Protein AF-A0A8J4WCS3-F1 (afdb_monomer_lite)

Secondary structure (DSSP, 8-state):
--------EEEEESEEEEEEEEE-SSEEEEEEEEEEEETTEEEEEEEEEEGGGEEEEEEEETTEEEEEETTSSS-EEEE-TTHHHHHHHHHHHHHHHHHHS-SS--------TTTHHHHHHHHHHHHHT-S-HHHHHHHHHHHHHHHHHTT---TTT----TT----S--HHHHHHHHHHHHHH-GGGHHHHHHHHHHHHHHS-HHHHHHHHHHHHHHHGGGGGTS-SSGGGS--

Radius of gyration: 23.76 Å; chains: 1; bounding box: 58×44×60 Å

pLDDT: mean 84.17, std 16.54, range [28.34, 97.81]

Sequence (235 aa):
MYAHSSPAFMAIFRFLQLIYFQVCTNAIQVTSTEKSKVLGISVILNDVYYASEIEEVCLVDDNQFTLTISNDSGPLSFIHDACDSIVQAIIHIRTRWALSQPDTHTMHTKLRPRDVPGTLLNIALLNLGSSDPTLRSTAYNLLCALTQTFNLKIEGQLLETSGLCIPGNNTLFIAEISKRLAQLEPHLTLEFLDECIQGFSRSSIEMKHLCLEYITPWLRNLTRFCRSDDAKRQK

Foldseek 3Di:
DDDDDDDFWWWPPVDTFTWDWDLDLFWIKTWGPAFDQDVNDTHIDIDIAGLVQFPDKADPDQFKIWTDGHPDPDIIIIGHNPSVVVSVSSVVSNVVVVVPDDPDDPPPPPQDPVLVLLLLLLCLLLQCLDPDFVSNLVSLVSVVCSCVVVVQPPPPPHDDDPPDTRDNPCLVVSLVSLLSSCVRVLVNLPSNVVNLVVVLVVDDPSSVVSSCSSNVSNVVSVVVVVPDPPVPPPD

InterPro domains:
  IPR011993 PH-like domain superfamily [G3DSA:2.30.29.30] (6-103)
  IPR039360 Ras GTPase-activating protein [PTHR10194] (26-230)
  IPR054071 Neurofibromin, PH domain-like [PF21877] (21-97)

Organism: NCBI:txid100268

Structure (mmCIF, N/CA/C/O backbone):
data_AF-A0A8J4WCS3-F1
#
_entry.id   AF-A0A8J4WCS3-F1
#
loop_
_atom_site.group_PDB
_atom_site.id
_atom_site.type_symbol
_atom_site.label_atom_id
_atom_site.label_alt_id
_atom_site.label_comp_id
_atom_site.label_asym_id
_atom_site.label_entity_id
_atom_site.label_seq_id
_atom_site.pdbx_PDB_ins_code
_atom_site.Cartn_x
_atom_site.Cartn_y
_atom_site.Cartn_z
_atom_site.occupancy
_atom_site.B_iso_or_equiv
_atom_site.auth_seq_id
_atom_site.auth_comp_id
_atom_site.auth_asym_id
_atom_site.auth_atom_id
_atom_site.pdbx_PDB_model_num
ATOM 1 N N . MET A 1 1 ? 34.060 -0.361 -16.472 1.00 30.95 1 MET A N 1
ATOM 2 C CA . MET A 1 1 ? 34.510 0.172 -17.772 1.00 30.95 1 MET A CA 1
ATOM 3 C C . MET A 1 1 ? 33.252 0.649 -18.479 1.00 30.95 1 MET A C 1
ATOM 5 O O . MET A 1 1 ? 32.436 -0.181 -18.849 1.00 30.95 1 MET A O 1
ATOM 9 N N . TYR A 1 2 ? 32.998 1.959 -18.476 1.00 28.95 2 TYR A N 1
ATOM 10 C CA . TYR A 1 2 ? 31.783 2.533 -19.057 1.00 28.95 2 TYR A CA 1
ATOM 11 C C . TYR A 1 2 ? 31.952 2.601 -20.574 1.00 28.95 2 TYR A C 1
ATOM 13 O O . TYR A 1 2 ? 32.809 3.336 -21.057 1.00 28.95 2 TYR A O 1
ATOM 21 N N . ALA A 1 3 ? 31.159 1.823 -21.307 1.00 28.34 3 ALA A N 1
ATOM 22 C CA . ALA A 1 3 ? 31.023 1.955 -22.749 1.00 28.34 3 ALA A CA 1
ATOM 23 C C . ALA A 1 3 ? 29.716 2.704 -23.029 1.00 28.34 3 ALA A C 1
ATOM 25 O O . ALA A 1 3 ? 28.627 2.154 -22.904 1.00 28.34 3 ALA A O 1
ATOM 26 N N . HIS A 1 4 ? 29.842 3.986 -23.357 1.00 36.69 4 HIS A N 1
ATOM 27 C CA . HIS A 1 4 ? 28.789 4.757 -24.003 1.00 36.69 4 HIS A CA 1
ATOM 28 C C . HIS A 1 4 ? 28.928 4.535 -25.513 1.00 36.69 4 HIS A C 1
ATOM 30 O O . HIS A 1 4 ? 29.997 4.835 -26.046 1.00 36.69 4 HIS A O 1
ATOM 36 N N . SER A 1 5 ? 27.879 4.045 -26.186 1.00 40.62 5 SER A N 1
ATOM 37 C CA . SER A 1 5 ? 27.301 4.636 -27.415 1.00 40.62 5 SER A CA 1
ATOM 38 C C . SER A 1 5 ? 26.274 3.708 -28.089 1.00 40.62 5 SER A C 1
ATOM 40 O O . SER A 1 5 ? 26.655 2.667 -28.610 1.00 40.62 5 SER A O 1
ATOM 42 N N . SER A 1 6 ? 25.026 4.207 -28.158 1.00 64.94 6 SER A N 1
ATOM 43 C CA . SER A 1 6 ? 23.848 3.780 -28.955 1.00 64.94 6 SER A CA 1
ATOM 44 C C . SER A 1 6 ? 23.260 2.386 -28.672 1.00 64.94 6 SER A C 1
ATOM 46 O O . SER A 1 6 ? 24.033 1.478 -28.387 1.00 64.94 6 SER A O 1
ATOM 48 N N . PRO A 1 7 ? 21.921 2.173 -28.729 1.00 50.34 7 PRO A N 1
ATOM 49 C CA . PRO A 1 7 ? 21.079 2.450 -29.908 1.00 50.34 7 PRO A CA 1
ATOM 50 C C . PRO A 1 7 ? 19.624 2.916 -29.628 1.00 50.34 7 PRO A C 1
ATOM 52 O O . PRO A 1 7 ? 19.125 2.903 -28.504 1.00 50.34 7 PRO A O 1
ATOM 55 N N . ALA A 1 8 ? 18.926 3.328 -30.689 1.00 39.50 8 ALA A N 1
ATOM 56 C CA . ALA A 1 8 ? 17.469 3.430 -30.703 1.00 39.50 8 ALA A CA 1
ATOM 57 C C . ALA A 1 8 ? 16.872 2.015 -30.822 1.00 39.50 8 ALA A C 1
ATOM 59 O O . ALA A 1 8 ? 17.213 1.275 -31.739 1.00 39.50 8 ALA A O 1
ATOM 60 N N . PHE A 1 9 ? 16.004 1.641 -29.891 1.00 45.62 9 PHE A N 1
ATOM 61 C CA . PHE A 1 9 ? 15.276 0.374 -29.836 1.00 45.62 9 PHE A CA 1
ATOM 62 C C . PHE A 1 9 ? 13.852 0.554 -30.367 1.00 45.62 9 PHE A C 1
ATOM 64 O O . PHE A 1 9 ? 13.296 1.640 -30.251 1.00 45.62 9 PHE A O 1
ATOM 71 N N . MET A 1 10 ? 13.227 -0.499 -30.896 1.00 42.34 10 MET A N 1
ATOM 72 C CA . MET A 1 10 ? 11.792 -0.516 -31.200 1.00 42.34 10 MET A CA 1
ATOM 73 C C . MET A 1 10 ? 11.064 -1.348 -30.135 1.00 42.34 10 MET A C 1
ATOM 75 O O . MET A 1 10 ? 11.315 -2.542 -29.992 1.00 42.34 10 MET A O 1
ATOM 79 N N . ALA A 1 11 ? 10.144 -0.740 -29.388 1.00 40.91 11 ALA A N 1
ATOM 80 C CA . ALA A 1 11 ? 9.170 -1.464 -28.574 1.00 40.91 11 ALA A CA 1
ATOM 81 C C . ALA A 1 11 ? 7.869 -1.608 -29.366 1.00 40.91 11 ALA A C 1
ATOM 83 O O . ALA A 1 11 ? 7.359 -0.632 -29.922 1.00 40.91 11 ALA A O 1
ATOM 84 N N . ILE A 1 12 ? 7.306 -2.817 -29.400 1.00 44.53 12 ILE A N 1
ATOM 85 C CA . ILE A 1 12 ? 5.938 -3.023 -29.871 1.00 44.53 12 ILE A CA 1
ATOM 86 C C . ILE A 1 12 ? 5.033 -2.965 -28.648 1.00 44.53 12 ILE A C 1
ATOM 88 O O . ILE A 1 12 ? 4.846 -3.957 -27.945 1.00 44.53 12 ILE A O 1
ATOM 92 N N . PHE A 1 13 ? 4.417 -1.806 -28.425 1.00 46.28 13 PHE A N 1
ATOM 93 C CA . PHE A 1 13 ? 3.334 -1.671 -27.456 1.00 46.28 13 PHE A CA 1
ATOM 94 C C . PHE A 1 13 ? 2.087 -1.156 -28.171 1.00 46.28 13 PHE A C 1
ATOM 96 O O . PHE A 1 13 ? 1.794 0.033 -28.155 1.00 46.28 13 PHE A O 1
ATOM 103 N N . ARG A 1 14 ? 1.375 -2.041 -28.889 1.00 44.12 14 ARG A N 1
ATOM 104 C CA . ARG A 1 14 ? 0.189 -1.731 -29.731 1.00 44.12 14 ARG A CA 1
ATOM 105 C C . ARG A 1 14 ? 0.395 -0.680 -30.848 1.00 44.12 14 ARG A C 1
ATOM 107 O O . ARG A 1 14 ? -0.427 -0.615 -31.755 1.00 44.12 14 ARG A O 1
ATOM 114 N N . PHE A 1 15 ? 1.507 0.048 -30.829 1.00 51.00 15 PHE A N 1
ATOM 115 C CA . PHE A 1 15 ? 2.102 0.906 -31.845 1.00 51.00 15 PHE A CA 1
ATOM 116 C C . PHE A 1 15 ? 3.625 0.680 -31.803 1.00 51.00 15 PHE A C 1
ATOM 118 O O . PHE A 1 15 ? 4.188 0.412 -30.741 1.00 51.00 15 PHE A O 1
ATOM 125 N N . LEU A 1 16 ? 4.286 0.739 -32.961 1.00 63.09 16 LEU A N 1
ATOM 126 C CA . LEU A 1 16 ? 5.745 0.665 -33.078 1.00 63.09 16 LEU A CA 1
ATOM 127 C C . LEU A 1 16 ? 6.345 1.976 -32.548 1.00 63.09 16 LEU A C 1
ATOM 129 O O . LEU A 1 16 ? 6.324 2.980 -33.258 1.00 63.09 16 LEU A O 1
ATOM 133 N N . GLN A 1 17 ? 6.843 1.983 -31.310 1.00 76.94 17 GLN A N 1
ATOM 134 C CA . GLN A 1 17 ? 7.443 3.170 -30.696 1.00 76.94 17 GLN A CA 1
ATOM 135 C C . GLN A 1 17 ? 8.944 2.973 -30.506 1.00 76.94 17 GLN A C 1
ATOM 137 O O . GLN A 1 17 ? 9.396 1.932 -30.028 1.00 76.94 17 GLN A O 1
ATOM 142 N N . LEU A 1 18 ? 9.722 3.995 -30.869 1.00 83.69 18 LEU A N 1
ATOM 143 C CA . LEU A 1 18 ? 11.145 4.015 -30.569 1.00 83.69 18 LEU A CA 1
ATOM 144 C C . LEU A 1 18 ? 11.363 4.279 -29.073 1.00 83.69 18 LEU A C 1
ATOM 146 O O . LEU A 1 18 ? 10.737 5.146 -28.460 1.00 83.69 18 LEU A O 1
ATOM 150 N N . ILE A 1 19 ? 12.258 3.506 -28.482 1.00 90.00 19 ILE A N 1
ATOM 151 C CA . ILE A 1 19 ? 12.633 3.551 -27.072 1.00 90.00 19 ILE A CA 1
ATOM 152 C C . ILE A 1 19 ? 14.155 3.444 -26.947 1.00 90.00 19 ILE A C 1
ATOM 154 O O . ILE A 1 19 ? 14.866 3.164 -27.907 1.00 90.00 19 ILE A O 1
ATOM 158 N N . TYR A 1 20 ? 14.673 3.660 -25.752 1.00 89.75 20 TYR A N 1
ATOM 159 C CA . TYR A 1 20 ? 16.020 3.292 -25.355 1.00 89.75 20 TYR A CA 1
ATOM 160 C C . TYR A 1 20 ? 15.908 2.181 -24.313 1.00 89.75 20 TYR A C 1
ATOM 162 O O . TYR A 1 20 ? 15.186 2.328 -23.328 1.00 89.75 20 TYR A O 1
ATOM 170 N N . PHE A 1 21 ? 16.585 1.062 -24.549 1.00 92.69 21 PHE A N 1
ATOM 171 C CA . PHE A 1 21 ? 16.534 -0.113 -23.690 1.00 92.69 21 PHE A CA 1
ATOM 172 C C . PHE A 1 21 ? 17.902 -0.324 -23.052 1.00 92.69 21 PHE A C 1
ATOM 174 O O . PHE A 1 21 ? 18.916 -0.462 -23.737 1.00 92.69 21 PHE A O 1
ATOM 181 N N . GLN A 1 22 ? 17.941 -0.363 -21.727 1.00 93.50 22 GLN A N 1
ATOM 182 C CA . GLN A 1 22 ? 19.178 -0.532 -20.981 1.00 93.50 22 GLN A CA 1
ATOM 183 C C . GLN A 1 22 ? 19.039 -1.660 -19.970 1.00 93.50 22 GLN A C 1
ATOM 185 O O . GLN A 1 22 ? 18.172 -1.630 -19.099 1.00 93.50 22 GLN A O 1
ATOM 190 N N . VAL A 1 23 ? 19.947 -2.632 -20.042 1.00 94.25 23 VAL A N 1
ATOM 191 C CA . VAL A 1 23 ? 20.097 -3.658 -19.007 1.00 94.25 23 VAL A CA 1
ATOM 192 C C . VAL A 1 23 ? 21.102 -3.144 -17.977 1.00 94.25 23 VAL A C 1
ATOM 194 O O . VAL A 1 23 ? 22.305 -3.085 -18.229 1.00 94.25 23 VAL A O 1
ATOM 197 N N . CYS A 1 24 ? 20.603 -2.717 -16.820 1.00 92.81 24 CYS A N 1
ATOM 198 C CA . CYS A 1 24 ? 21.412 -2.330 -15.667 1.00 92.81 24 CYS A CA 1
ATOM 199 C C . CYS A 1 24 ? 21.778 -3.566 -14.836 1.00 92.81 24 CYS A C 1
ATOM 201 O O . CYS A 1 24 ? 21.285 -4.663 -15.074 1.00 92.81 24 CYS A O 1
ATOM 203 N N . THR A 1 25 ? 22.586 -3.387 -13.787 1.00 90.75 25 THR A N 1
ATOM 204 C CA . THR A 1 25 ? 22.979 -4.497 -12.909 1.00 90.75 25 THR A CA 1
ATOM 205 C C . THR A 1 25 ? 21.760 -5.244 -12.361 1.00 90.75 25 THR A C 1
ATOM 207 O O . THR A 1 25 ? 21.673 -6.447 -12.548 1.00 90.75 25 THR A O 1
ATOM 210 N N . ASN A 1 26 ? 20.798 -4.557 -11.731 1.00 91.38 26 ASN A N 1
ATOM 211 C CA . ASN A 1 26 ? 19.665 -5.181 -11.020 1.00 91.38 26 ASN A CA 1
ATOM 212 C C . ASN A 1 26 ? 18.290 -4.946 -11.674 1.00 91.38 26 ASN A C 1
ATOM 214 O O . ASN A 1 26 ? 17.272 -5.296 -11.079 1.00 91.38 26 ASN A O 1
ATOM 218 N N . ALA A 1 27 ? 18.241 -4.296 -12.834 1.00 95.00 27 ALA A N 1
ATOM 219 C CA . ALA A 1 27 ? 16.992 -3.869 -13.453 1.00 95.00 27 ALA A CA 1
ATOM 220 C C . ALA A 1 27 ? 17.166 -3.654 -14.957 1.00 95.00 27 ALA A C 1
ATOM 222 O O . ALA A 1 27 ? 18.279 -3.468 -15.441 1.00 95.00 27 ALA A O 1
ATOM 223 N N . ILE A 1 28 ? 16.051 -3.617 -15.668 1.00 95.19 28 ILE A N 1
ATOM 224 C CA . ILE A 1 28 ? 15.928 -3.169 -17.049 1.00 95.19 28 ILE A CA 1
ATOM 225 C C . ILE A 1 28 ? 15.281 -1.786 -17.024 1.00 95.19 28 ILE A C 1
ATOM 227 O O . ILE A 1 28 ? 14.377 -1.541 -16.226 1.00 95.19 28 ILE A O 1
ATOM 231 N N . GLN A 1 29 ? 15.740 -0.888 -17.888 1.00 94.50 29 GLN A N 1
ATOM 232 C CA . GLN A 1 29 ? 15.124 0.414 -18.110 1.00 94.50 29 GLN A CA 1
ATOM 233 C C . GLN A 1 29 ? 14.657 0.529 -19.555 1.00 94.50 29 GLN A C 1
ATOM 235 O O . GLN A 1 29 ? 15.419 0.240 -20.479 1.00 94.50 29 GLN A O 1
ATOM 240 N N . VAL A 1 30 ? 13.414 0.963 -19.727 1.00 93.06 30 VAL A N 1
ATOM 241 C CA . VAL A 1 30 ? 12.788 1.244 -21.014 1.00 93.06 30 VAL A CA 1
ATOM 242 C C . VAL A 1 30 ? 12.398 2.715 -21.026 1.00 93.06 30 VAL A C 1
ATOM 244 O O . VAL A 1 30 ? 11.450 3.135 -20.371 1.00 93.06 30 VAL A O 1
ATOM 247 N N . THR A 1 31 ? 13.163 3.526 -21.747 1.00 93.50 31 THR A N 1
ATOM 248 C CA . THR A 1 31 ? 12.959 4.974 -21.818 1.00 93.50 31 THR A CA 1
ATOM 249 C C . THR A 1 31 ? 12.332 5.356 -23.154 1.00 93.50 31 THR A C 1
ATOM 251 O O . THR A 1 31 ? 12.846 4.993 -24.207 1.00 93.50 31 THR A O 1
ATOM 254 N N . SER A 1 32 ? 11.249 6.127 -23.146 1.00 91.25 32 SER A N 1
ATOM 255 C CA . SER A 1 32 ? 10.650 6.657 -24.378 1.00 91.25 32 SER A CA 1
ATOM 256 C C . SER A 1 32 ? 11.583 7.657 -25.073 1.00 91.25 32 SER A C 1
ATOM 258 O O . SER A 1 32 ? 12.175 8.510 -24.411 1.00 91.25 32 SER A O 1
ATOM 260 N N . THR A 1 33 ? 11.673 7.625 -26.408 1.00 89.25 33 THR A N 1
ATOM 261 C CA . THR A 1 33 ? 12.377 8.680 -27.165 1.00 89.25 33 THR A CA 1
ATOM 262 C C . THR A 1 33 ? 11.561 9.966 -27.268 1.00 89.25 33 THR A C 1
ATOM 264 O O . THR A 1 33 ? 12.118 11.059 -27.360 1.00 89.25 33 THR A O 1
ATOM 267 N N . GLU A 1 34 ? 10.233 9.848 -27.246 1.00 89.12 34 GLU A N 1
ATOM 268 C CA . GLU A 1 34 ? 9.310 10.972 -27.374 1.00 89.12 34 GLU A CA 1
ATOM 269 C C . GLU A 1 34 ? 8.704 11.369 -26.028 1.00 89.12 34 GLU A C 1
ATOM 271 O O . GLU A 1 34 ? 8.479 10.541 -25.137 1.00 89.12 34 GLU A O 1
ATOM 276 N N . LYS A 1 35 ? 8.417 12.665 -25.873 1.00 89.81 35 LYS A N 1
ATOM 277 C CA . LYS A 1 35 ? 7.770 13.170 -24.663 1.00 89.81 35 LYS A CA 1
ATOM 278 C C . LYS A 1 35 ? 6.277 12.874 -24.689 1.00 89.81 35 LYS A C 1
ATOM 280 O O . LYS A 1 35 ? 5.574 13.272 -25.613 1.00 89.81 35 LYS A O 1
ATOM 285 N N . SER A 1 36 ? 5.783 12.291 -23.608 1.00 87.00 36 SER A N 1
ATOM 286 C CA . SER A 1 36 ? 4.357 12.101 -23.359 1.00 87.00 36 SER A CA 1
ATOM 287 C C . SER A 1 36 ? 3.809 13.229 -22.487 1.00 87.00 36 SER A C 1
ATOM 289 O O . SER A 1 36 ? 4.517 13.784 -21.643 1.00 87.00 36 SER A O 1
ATOM 291 N N . LYS A 1 37 ? 2.539 13.597 -22.683 1.00 89.62 37 LYS A N 1
ATOM 292 C CA . LYS A 1 37 ? 1.846 14.533 -21.789 1.00 89.62 37 LYS A CA 1
ATOM 293 C C . LYS A 1 37 ? 1.265 13.767 -20.606 1.00 89.62 37 LYS A C 1
ATOM 295 O O . LYS A 1 37 ? 0.291 13.040 -20.767 1.00 89.62 37 LYS A O 1
ATOM 300 N N . VAL A 1 38 ? 1.820 13.990 -19.422 1.00 85.56 38 VAL A N 1
ATOM 301 C CA . VAL A 1 38 ? 1.304 13.463 -18.155 1.00 85.56 38 VAL A CA 1
ATOM 302 C C . VAL A 1 38 ? 0.816 14.647 -17.331 1.00 85.56 38 VAL A C 1
ATOM 304 O O . VAL A 1 38 ? 1.581 15.569 -17.063 1.00 85.56 38 VAL A O 1
ATOM 307 N N . LEU A 1 39 ? -0.478 14.668 -16.992 1.00 87.69 39 LEU A N 1
ATOM 308 C CA . LEU A 1 39 ? -1.120 15.784 -16.273 1.00 87.69 39 LEU A CA 1
ATOM 309 C C . LEU A 1 39 ? -0.861 17.163 -16.924 1.00 87.69 39 LEU A C 1
ATOM 311 O O . LEU A 1 39 ? -0.691 18.172 -16.248 1.00 87.69 39 LEU A O 1
ATOM 315 N N . GLY A 1 40 ? -0.792 17.200 -18.259 1.00 86.50 40 GLY A N 1
ATOM 316 C CA . GLY A 1 40 ? -0.517 18.416 -19.036 1.00 86.50 40 GLY A CA 1
ATOM 317 C C . GLY A 1 40 ? 0.964 18.800 -19.149 1.00 86.50 40 GLY A C 1
ATOM 318 O O . GLY A 1 40 ? 1.295 19.671 -19.953 1.00 86.50 40 GLY A O 1
ATOM 319 N N . ILE A 1 41 ? 1.860 18.122 -18.429 1.00 90.06 41 ILE A N 1
ATOM 320 C CA . ILE A 1 41 ? 3.306 18.362 -18.456 1.00 90.06 41 ILE A CA 1
ATOM 321 C C . ILE A 1 41 ? 3.961 17.393 -19.443 1.00 90.06 41 ILE A C 1
ATOM 323 O O . ILE A 1 41 ? 3.691 16.194 -19.441 1.00 90.06 41 ILE A O 1
ATOM 327 N N . SER A 1 42 ? 4.820 17.920 -20.314 1.00 93.75 42 SER A N 1
ATOM 328 C CA . SER A 1 42 ? 5.549 17.125 -21.305 1.00 93.75 42 SER A CA 1
ATOM 329 C C . SER A 1 42 ? 6.803 16.510 -20.677 1.00 93.75 42 SER A C 1
ATOM 331 O O . SER A 1 42 ? 7.749 17.231 -20.353 1.00 93.75 42 SER A O 1
ATOM 333 N N . VAL A 1 43 ? 6.810 15.186 -20.514 1.00 93.06 43 VAL A N 1
ATOM 334 C CA . VAL A 1 43 ? 7.860 14.422 -19.819 1.00 93.06 43 VAL A CA 1
ATOM 335 C C . VAL A 1 43 ? 8.326 13.224 -20.647 1.00 93.06 43 VAL A C 1
ATOM 337 O O . VAL A 1 43 ? 7.578 12.703 -21.470 1.00 93.06 43 VAL A O 1
ATOM 340 N N . ILE A 1 44 ? 9.565 12.781 -20.432 1.00 91.38 44 ILE A N 1
ATOM 341 C CA . ILE A 1 44 ? 10.055 11.494 -20.942 1.00 91.38 44 ILE A CA 1
ATOM 342 C C . ILE A 1 44 ? 9.649 10.410 -19.946 1.00 91.38 44 ILE A C 1
ATOM 344 O O . ILE A 1 44 ? 9.874 10.566 -18.746 1.00 91.38 44 ILE A O 1
ATOM 348 N N . LEU A 1 45 ? 9.040 9.336 -20.444 1.00 91.81 45 LEU A N 1
ATOM 349 C CA . LEU A 1 45 ? 8.689 8.176 -19.630 1.00 91.81 45 LEU A CA 1
ATOM 350 C C . LEU A 1 45 ? 9.892 7.240 -19.524 1.00 91.81 45 LEU A C 1
ATOM 352 O O . LEU A 1 45 ? 10.607 7.044 -20.507 1.00 91.81 45 LEU A O 1
ATOM 356 N N . ASN A 1 46 ? 10.114 6.696 -18.332 1.00 93.25 46 ASN A N 1
ATOM 357 C CA . ASN A 1 46 ? 11.167 5.729 -18.065 1.00 93.25 46 ASN A CA 1
ATOM 358 C C . ASN A 1 46 ? 10.614 4.615 -17.180 1.00 93.25 46 ASN A C 1
ATOM 360 O O . ASN A 1 46 ? 10.459 4.803 -15.971 1.00 93.25 46 ASN A O 1
ATOM 364 N N . ASP A 1 47 ? 10.333 3.477 -17.793 1.00 90.94 47 ASP A N 1
ATOM 365 C CA . ASP A 1 47 ? 9.832 2.295 -17.114 1.00 90.94 47 ASP A CA 1
ATOM 366 C C . ASP A 1 47 ? 11.014 1.481 -16.587 1.00 90.94 47 ASP A C 1
ATOM 368 O O . ASP A 1 47 ? 11.980 1.214 -17.305 1.00 90.94 47 ASP A O 1
ATOM 372 N N . VAL A 1 48 ? 10.969 1.119 -15.304 1.00 93.44 48 VAL A N 1
ATOM 373 C CA . VAL A 1 48 ? 12.051 0.397 -14.625 1.00 93.44 48 VAL A CA 1
ATOM 374 C C . VAL A 1 48 ? 11.517 -0.927 -14.103 1.00 93.44 48 VAL A C 1
ATOM 376 O O . VAL A 1 48 ? 10.686 -0.944 -13.198 1.00 93.44 48 VAL A O 1
ATOM 379 N N . TYR A 1 49 ? 12.046 -2.025 -14.636 1.00 93.31 49 TYR A N 1
ATOM 380 C CA . TYR A 1 49 ? 11.672 -3.387 -14.264 1.00 93.31 49 TYR A CA 1
ATOM 381 C C . TYR A 1 49 ? 12.815 -4.042 -13.497 1.00 93.31 49 TYR A C 1
ATOM 383 O O . TYR A 1 49 ? 13.903 -4.244 -14.038 1.00 93.31 49 TYR A O 1
ATOM 391 N N . TYR A 1 50 ? 12.609 -4.372 -12.227 1.00 93.00 50 TYR A N 1
ATOM 392 C CA . TYR A 1 50 ? 13.640 -5.027 -11.424 1.00 93.00 50 TYR A CA 1
ATOM 393 C C . TYR A 1 50 ? 13.794 -6.497 -11.811 1.00 93.00 50 TYR A C 1
ATOM 395 O O . TYR A 1 50 ? 12.830 -7.153 -12.192 1.00 93.00 50 TYR A O 1
ATOM 403 N N . ALA A 1 51 ? 14.994 -7.054 -11.628 1.00 93.62 51 ALA A N 1
ATOM 404 C CA . ALA A 1 51 ? 15.261 -8.471 -11.890 1.00 93.62 51 ALA A CA 1
ATOM 405 C C . ALA A 1 51 ? 14.309 -9.421 -11.132 1.00 93.62 51 ALA A C 1
ATOM 407 O O . ALA A 1 51 ? 13.996 -10.497 -11.631 1.00 93.62 51 ALA A O 1
ATOM 408 N N . SER A 1 52 ? 13.819 -8.995 -9.962 1.00 91.81 52 SER A N 1
ATOM 409 C CA . SER A 1 52 ? 12.829 -9.713 -9.150 1.00 91.81 52 SER A CA 1
ATOM 410 C C . SER A 1 52 ? 11.440 -9.821 -9.778 1.00 91.81 52 SER A C 1
ATOM 412 O O . SER A 1 52 ? 10.646 -10.643 -9.343 1.00 91.81 52 SER A O 1
ATOM 414 N N . GLU A 1 53 ? 11.121 -8.950 -10.733 1.00 91.75 53 GLU A N 1
ATOM 415 C CA . GLU A 1 53 ? 9.804 -8.860 -11.376 1.00 91.75 53 GLU 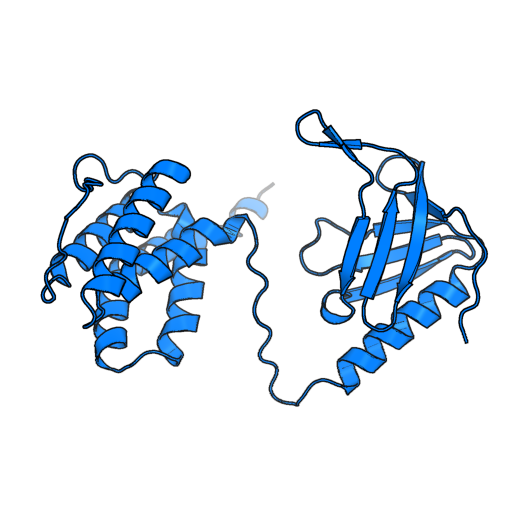A CA 1
ATOM 416 C C . GLU A 1 53 ? 9.772 -9.573 -12.726 1.00 91.75 53 GLU A C 1
ATOM 418 O O . GLU A 1 53 ? 8.724 -9.649 -13.355 1.00 91.75 53 GLU A O 1
ATOM 423 N N . ILE A 1 54 ? 10.916 -10.066 -13.202 1.00 93.69 54 ILE A N 1
ATOM 424 C CA . ILE A 1 54 ? 11.015 -10.737 -14.494 1.00 93.69 54 ILE A CA 1
ATOM 425 C C . ILE A 1 54 ? 10.624 -12.203 -14.308 1.00 93.69 54 ILE A C 1
ATOM 427 O O . ILE A 1 54 ? 11.392 -13.005 -13.765 1.00 93.69 54 ILE A O 1
ATOM 431 N N . GLU A 1 55 ? 9.438 -12.561 -14.788 1.00 92.25 55 GLU A N 1
ATOM 432 C CA . GLU A 1 55 ? 8.927 -13.933 -14.748 1.00 92.25 55 GLU A CA 1
ATOM 433 C C . GLU A 1 55 ? 9.501 -14.771 -15.880 1.00 92.25 55 GLU A C 1
ATOM 435 O O . GLU A 1 55 ? 9.867 -15.932 -15.686 1.00 92.25 55 GLU A O 1
ATOM 440 N N . GLU A 1 56 ? 9.618 -14.179 -17.063 1.00 92.50 56 GLU A N 1
ATOM 441 C CA . GLU A 1 56 ? 10.075 -14.882 -18.249 1.00 92.50 56 GLU A CA 1
ATOM 442 C C . GLU A 1 56 ? 10.654 -13.912 -19.276 1.00 92.50 56 GLU A C 1
ATOM 444 O O . GLU A 1 56 ? 10.224 -12.766 -19.387 1.00 92.50 56 GLU A O 1
ATOM 449 N N . VAL A 1 57 ? 11.639 -14.386 -20.033 1.00 95.44 57 VAL A N 1
ATOM 450 C CA . VAL A 1 57 ? 12.122 -13.731 -21.246 1.00 95.44 57 VAL A CA 1
ATOM 451 C C . VAL A 1 57 ? 12.237 -14.801 -22.327 1.00 95.44 57 VAL A C 1
ATOM 453 O O . VAL A 1 57 ? 12.857 -15.839 -22.095 1.00 95.44 57 VAL A O 1
ATOM 456 N N . CYS A 1 58 ? 11.626 -14.566 -23.485 1.00 93.75 58 CYS A N 1
ATOM 457 C CA . CYS A 1 58 ? 11.600 -15.520 -24.594 1.00 93.75 58 CYS A CA 1
ATOM 458 C C . CYS A 1 58 ? 12.068 -14.834 -25.870 1.00 93.75 58 CYS A C 1
ATOM 460 O O . CYS A 1 58 ? 11.567 -13.766 -26.217 1.00 93.75 58 CYS A O 1
ATOM 462 N N . LEU A 1 59 ? 12.995 -15.460 -26.588 1.00 93.81 59 LEU A N 1
ATOM 463 C CA . LEU A 1 59 ? 13.275 -15.087 -27.968 1.00 93.81 59 LEU A CA 1
ATOM 464 C C . LEU A 1 59 ? 12.132 -15.625 -28.842 1.00 93.81 59 LEU A C 1
ATOM 466 O O . LEU A 1 59 ? 11.791 -16.802 -28.730 1.00 93.81 59 LEU A O 1
ATOM 470 N N . VAL A 1 60 ? 11.518 -14.759 -29.647 1.00 91.44 60 VAL A N 1
ATOM 471 C CA . VAL A 1 60 ? 10.452 -15.139 -30.586 1.00 91.44 60 VAL A CA 1
ATOM 472 C C . VAL A 1 60 ? 11.068 -15.470 -31.941 1.00 91.44 60 VAL A C 1
ATOM 474 O O . VAL A 1 60 ? 10.838 -16.562 -32.442 1.00 91.44 60 VAL A O 1
ATOM 477 N N . ASP A 1 61 ? 11.899 -14.559 -32.458 1.00 89.56 61 ASP A N 1
ATOM 478 C CA . ASP A 1 61 ? 12.653 -14.660 -33.715 1.00 89.56 61 ASP A CA 1
ATOM 479 C C . ASP A 1 61 ? 14.003 -13.917 -33.563 1.00 89.56 61 ASP A C 1
ATOM 481 O O . ASP A 1 61 ? 14.221 -13.240 -32.555 1.00 89.56 61 ASP A O 1
ATOM 485 N N . ASP A 1 62 ? 14.880 -13.958 -34.576 1.00 89.00 62 ASP A N 1
ATOM 486 C CA . ASP A 1 62 ? 16.214 -13.313 -34.567 1.00 89.00 62 ASP A CA 1
ATOM 487 C C . ASP A 1 62 ? 16.178 -11.820 -34.176 1.00 89.00 62 ASP A C 1
ATOM 489 O O . ASP A 1 62 ? 17.101 -11.293 -33.549 1.00 89.00 62 ASP A O 1
ATOM 493 N N . ASN A 1 63 ? 15.080 -11.135 -34.505 1.00 90.00 63 ASN A N 1
ATOM 494 C CA . ASN A 1 63 ? 14.921 -9.703 -34.275 1.00 90.00 63 ASN A CA 1
ATOM 495 C C . ASN A 1 63 ? 13.829 -9.383 -33.251 1.00 90.00 63 ASN A C 1
ATOM 497 O O . ASN A 1 63 ? 13.541 -8.204 -33.065 1.00 90.00 63 ASN A O 1
ATOM 501 N N . GLN A 1 64 ? 13.212 -10.371 -32.592 1.00 92.50 64 GLN A N 1
ATOM 502 C CA . GLN A 1 64 ? 12.115 -10.132 -31.652 1.00 92.50 64 GLN A CA 1
ATOM 503 C C . GLN A 1 64 ? 12.237 -10.968 -30.376 1.00 92.50 64 GLN A C 1
ATOM 505 O O . GLN A 1 64 ? 12.425 -12.181 -30.420 1.00 92.50 64 GLN A O 1
ATOM 510 N N . PHE A 1 65 ? 12.012 -10.338 -29.223 1.00 94.56 65 PHE A N 1
ATOM 511 C CA . PHE A 1 65 ? 11.870 -11.033 -27.943 1.00 94.56 65 PHE A CA 1
ATOM 512 C C . PHE A 1 65 ? 10.674 -10.513 -27.142 1.00 94.56 65 PHE A C 1
ATOM 514 O O . PHE A 1 65 ? 10.204 -9.389 -27.338 1.00 94.56 65 PHE A O 1
ATOM 521 N N . THR A 1 66 ? 10.190 -11.337 -26.216 1.00 94.75 66 THR A N 1
ATOM 522 C CA . THR A 1 66 ? 9.138 -10.989 -25.262 1.00 94.75 66 THR A CA 1
ATOM 523 C C . THR A 1 66 ? 9.637 -11.043 -23.828 1.00 94.75 66 THR A C 1
ATOM 525 O O . THR A 1 66 ? 10.459 -11.890 -23.478 1.00 94.75 66 THR A O 1
ATOM 528 N N . LEU A 1 67 ? 9.112 -10.157 -22.987 1.00 94.38 67 LEU A N 1
ATOM 529 C CA . LEU A 1 67 ? 9.395 -10.080 -21.558 1.00 94.38 67 LEU A CA 1
ATOM 530 C C . LEU A 1 67 ? 8.082 -10.167 -20.778 1.00 94.38 67 LEU A C 1
ATOM 532 O O . LEU A 1 67 ? 7.204 -9.321 -20.943 1.00 94.38 67 LEU A O 1
ATOM 536 N N . THR A 1 68 ? 7.956 -11.169 -19.918 1.00 93.25 68 THR A N 1
ATOM 537 C CA . THR A 1 68 ? 6.822 -11.316 -19.003 1.00 93.25 68 THR A CA 1
ATOM 538 C C . THR A 1 68 ? 7.214 -10.740 -17.651 1.00 93.25 68 THR A C 1
ATOM 540 O O . THR A 1 68 ? 8.169 -11.201 -17.018 1.00 93.25 68 THR A O 1
ATOM 543 N N . ILE A 1 69 ? 6.484 -9.712 -17.225 1.00 91.88 69 ILE A N 1
ATOM 544 C CA . ILE A 1 69 ? 6.693 -9.017 -15.956 1.00 91.88 69 ILE A CA 1
ATOM 545 C C . ILE A 1 69 ? 5.574 -9.387 -14.986 1.00 91.88 69 ILE A C 1
ATOM 547 O O . ILE A 1 69 ? 4.393 -9.370 -15.343 1.00 91.88 69 ILE A O 1
ATOM 551 N N . SER A 1 70 ? 5.941 -9.669 -13.738 1.00 86.00 70 SER A N 1
ATOM 552 C CA . SER A 1 70 ? 4.991 -9.940 -12.669 1.00 86.00 70 SER A CA 1
ATOM 553 C C . SER A 1 70 ? 3.996 -8.805 -12.505 1.00 86.00 70 SER A C 1
ATOM 555 O O . SER A 1 70 ? 4.371 -7.651 -12.304 1.00 86.00 70 SER A O 1
ATOM 557 N N . ASN A 1 71 ? 2.713 -9.164 -12.469 1.00 71.06 71 ASN A N 1
ATOM 558 C CA . ASN A 1 71 ? 1.589 -8.241 -12.296 1.00 71.06 71 ASN A CA 1
ATOM 559 C C . ASN A 1 71 ? 1.378 -7.232 -13.441 1.00 71.06 71 ASN A C 1
ATOM 561 O O . ASN A 1 71 ? 0.600 -6.293 -13.254 1.00 71.06 71 ASN A O 1
ATOM 565 N N . ASP A 1 72 ? 2.004 -7.419 -14.605 1.00 79.31 72 ASP A N 1
ATOM 566 C CA . ASP A 1 72 ? 1.657 -6.658 -15.808 1.00 79.31 72 ASP A CA 1
ATOM 567 C C . ASP A 1 72 ? 0.485 -7.318 -16.565 1.00 79.31 72 ASP A C 1
ATOM 569 O O . ASP A 1 72 ? 0.143 -8.485 -16.365 1.00 79.31 72 ASP A O 1
ATOM 573 N N . SER A 1 73 ? -0.180 -6.551 -17.426 1.00 74.12 73 SER A N 1
ATOM 574 C CA . SER A 1 73 ? -1.376 -6.959 -18.178 1.00 74.12 73 SER A CA 1
ATOM 575 C C . SER A 1 73 ? -1.111 -7.972 -19.304 1.00 74.12 73 SER A C 1
ATOM 577 O O . SER A 1 73 ? -2.060 -8.472 -19.913 1.00 74.12 73 SER A O 1
ATOM 579 N N . GLY A 1 74 ? 0.158 -8.284 -19.578 1.00 82.94 74 GLY A N 1
ATOM 580 C CA . GLY A 1 74 ? 0.590 -9.246 -20.585 1.00 82.94 74 GLY A CA 1
ATOM 581 C C . GLY A 1 74 ? 2.088 -9.135 -20.897 1.00 82.94 74 GLY A C 1
ATOM 582 O O . GLY A 1 74 ? 2.777 -8.301 -20.311 1.00 82.94 74 GLY A O 1
ATOM 583 N N . PRO A 1 75 ? 2.600 -9.966 -21.821 1.00 88.19 75 PRO A N 1
ATOM 584 C CA . PRO A 1 75 ? 3.998 -9.920 -22.230 1.00 88.19 75 PRO A CA 1
ATOM 585 C C . PRO A 1 75 ? 4.307 -8.648 -23.031 1.00 88.19 75 PRO A C 1
ATOM 587 O O . PRO A 1 75 ? 3.571 -8.261 -23.943 1.00 88.19 75 PRO A O 1
ATOM 590 N N . LEU A 1 76 ? 5.443 -8.030 -22.722 1.00 90.44 76 LEU A N 1
ATOM 591 C CA . LEU A 1 76 ? 6.014 -6.907 -23.459 1.00 90.44 76 LEU A CA 1
ATOM 592 C C . LEU A 1 76 ? 6.777 -7.439 -24.672 1.00 90.44 76 LEU A C 1
ATOM 594 O O . LEU A 1 76 ? 7.561 -8.369 -24.522 1.00 90.44 76 LEU A O 1
ATOM 598 N N . SER A 1 77 ? 6.576 -6.868 -25.861 1.00 91.44 77 SER A N 1
ATOM 599 C CA . SER A 1 77 ? 7.268 -7.285 -27.093 1.00 91.44 77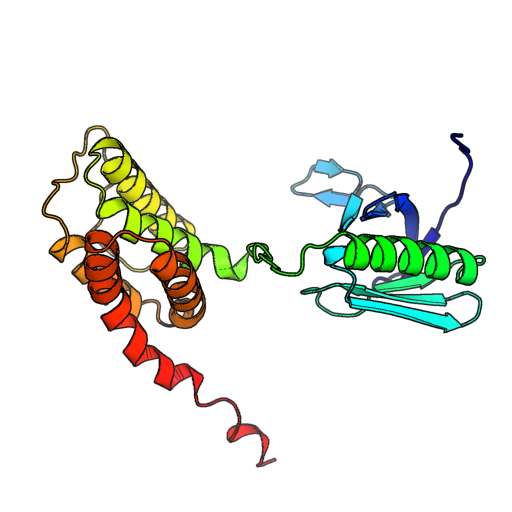 SER A CA 1
ATOM 600 C C . SER A 1 77 ? 8.267 -6.227 -27.556 1.00 91.44 77 SER A C 1
ATOM 602 O O . SER A 1 77 ? 7.924 -5.050 -27.676 1.00 91.44 77 SER A O 1
ATOM 604 N N . PHE A 1 78 ? 9.486 -6.648 -27.876 1.00 91.44 78 PHE A N 1
ATOM 605 C CA . PHE A 1 78 ? 10.574 -5.771 -28.305 1.00 91.44 78 PHE A CA 1
ATOM 606 C C . PHE A 1 78 ? 11.208 -6.289 -29.591 1.00 91.44 78 PHE A C 1
ATOM 608 O O . PHE A 1 78 ? 11.355 -7.499 -29.759 1.00 91.44 78 PHE A O 1
ATOM 615 N N . ILE A 1 79 ? 11.602 -5.367 -30.473 1.00 90.56 79 ILE A N 1
ATOM 616 C CA . ILE A 1 79 ? 12.318 -5.668 -31.713 1.00 90.56 79 ILE A CA 1
ATOM 617 C C . ILE A 1 79 ? 13.692 -5.004 -31.691 1.00 90.56 79 ILE A C 1
ATOM 619 O O . ILE A 1 79 ? 13.808 -3.795 -31.466 1.00 90.56 79 ILE A O 1
ATOM 623 N N . HIS A 1 80 ? 14.733 -5.794 -31.943 1.00 88.94 80 HIS A N 1
ATOM 624 C CA . HIS A 1 80 ? 16.105 -5.315 -32.057 1.00 88.94 80 HIS A CA 1
ATOM 625 C C . HIS A 1 80 ? 16.991 -6.327 -32.798 1.00 88.94 80 HIS A C 1
ATOM 627 O O . HIS A 1 80 ? 16.853 -7.525 -32.603 1.00 88.94 80 HIS A O 1
ATOM 633 N N . ASP A 1 81 ? 17.987 -5.875 -33.555 1.00 89.69 81 ASP A N 1
ATOM 634 C CA . ASP A 1 81 ? 18.876 -6.780 -34.315 1.00 89.69 81 ASP A CA 1
ATOM 635 C C . ASP A 1 81 ? 19.851 -7.587 -33.434 1.00 89.69 81 ASP A C 1
ATOM 637 O O . ASP A 1 81 ? 20.578 -8.451 -33.908 1.00 89.69 81 ASP A O 1
ATOM 641 N N . ALA A 1 82 ? 19.895 -7.287 -32.137 1.00 91.12 82 ALA A N 1
ATOM 642 C CA . ALA A 1 82 ? 20.787 -7.919 -31.163 1.00 91.12 82 ALA A CA 1
ATOM 643 C C . ALA A 1 82 ? 20.017 -8.651 -30.051 1.00 91.12 82 ALA A C 1
ATOM 645 O O . ALA A 1 82 ? 20.472 -8.658 -28.900 1.00 91.12 82 ALA A O 1
ATOM 646 N N . CYS A 1 83 ? 18.844 -9.216 -30.370 1.00 92.69 83 CYS A N 1
ATOM 647 C CA . CYS A 1 83 ? 17.952 -9.850 -29.394 1.00 92.69 83 CYS A CA 1
ATOM 648 C C . CYS A 1 83 ? 18.655 -10.915 -28.552 1.00 92.69 83 CYS A C 1
ATOM 650 O O . CYS A 1 83 ? 18.526 -10.871 -27.332 1.00 92.69 83 CYS A O 1
ATOM 652 N N . ASP A 1 84 ? 19.473 -11.788 -29.148 1.00 93.00 84 ASP A N 1
ATOM 653 C CA . ASP A 1 84 ? 20.234 -12.799 -28.402 1.00 93.00 84 ASP A CA 1
ATOM 654 C C . ASP A 1 84 ? 21.068 -12.193 -27.271 1.00 93.00 84 ASP A C 1
ATOM 656 O O . ASP A 1 84 ? 21.006 -12.637 -26.125 1.00 93.00 84 ASP A O 1
ATOM 660 N N . SER A 1 85 ? 21.820 -11.128 -27.567 1.00 92.88 85 SER A N 1
ATOM 661 C CA . SER A 1 85 ? 22.693 -10.480 -26.582 1.00 92.88 85 SER A CA 1
ATOM 662 C C . SER A 1 85 ? 21.899 -9.858 -25.429 1.00 92.88 85 SER A C 1
ATOM 664 O O . SER A 1 85 ? 22.307 -9.937 -24.268 1.00 92.88 85 SER A O 1
ATOM 666 N N . ILE A 1 86 ? 20.734 -9.289 -25.744 1.00 93.81 86 ILE A N 1
ATOM 667 C CA . ILE A 1 86 ? 19.847 -8.639 -24.781 1.00 93.81 86 ILE A CA 1
ATOM 668 C C . ILE A 1 86 ? 19.182 -9.694 -23.903 1.00 93.81 86 ILE A C 1
ATOM 670 O O . ILE A 1 86 ? 19.240 -9.591 -22.680 1.00 93.81 86 ILE A O 1
ATOM 674 N N . VAL A 1 87 ? 18.609 -10.737 -24.506 1.00 95.62 87 VAL A N 1
ATOM 675 C CA . VAL A 1 87 ? 17.974 -11.851 -23.793 1.00 95.62 87 VAL A CA 1
ATOM 676 C C . VAL A 1 87 ? 18.979 -12.514 -22.851 1.00 95.62 87 VAL A C 1
ATOM 678 O O . VAL A 1 87 ? 18.663 -12.721 -21.680 1.00 95.62 87 VAL A O 1
ATOM 681 N N . GLN A 1 88 ? 20.218 -12.755 -23.294 1.00 95.25 88 GLN A N 1
ATOM 682 C CA . GLN A 1 88 ? 21.275 -13.292 -22.429 1.00 95.25 88 GLN A CA 1
ATOM 683 C C . GLN A 1 88 ? 21.616 -12.356 -21.261 1.00 95.25 88 GLN A C 1
ATOM 685 O O . GLN A 1 88 ? 21.756 -12.817 -20.126 1.00 95.25 88 GLN A O 1
ATOM 690 N N . ALA A 1 89 ? 21.698 -11.043 -21.493 1.00 95.56 89 ALA A N 1
ATOM 691 C CA . ALA A 1 89 ? 21.925 -10.073 -20.423 1.00 95.56 89 ALA A CA 1
ATOM 692 C C . ALA A 1 89 ? 20.768 -10.058 -19.403 1.00 95.56 89 ALA A C 1
ATOM 694 O O . ALA A 1 89 ? 21.008 -9.998 -18.195 1.00 95.56 89 ALA A O 1
ATOM 695 N N . ILE A 1 90 ? 19.522 -10.184 -19.866 1.00 96.31 90 ILE A N 1
ATOM 696 C CA . ILE A 1 90 ? 18.329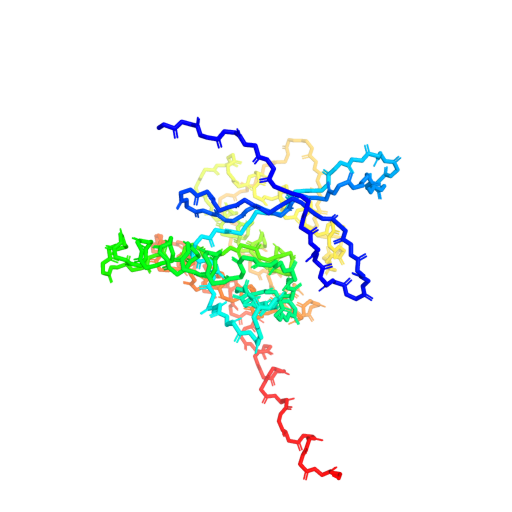 -10.266 -19.013 1.00 96.31 90 ILE A CA 1
ATOM 697 C C . ILE A 1 90 ? 18.335 -11.558 -18.179 1.00 96.31 90 ILE A C 1
ATOM 699 O O . ILE A 1 90 ? 18.154 -11.515 -16.958 1.00 96.31 90 ILE A O 1
ATOM 703 N N . ILE A 1 91 ? 18.604 -12.706 -18.811 1.00 95.44 91 ILE A N 1
ATOM 704 C CA . ILE A 1 91 ? 18.746 -14.000 -18.124 1.00 95.44 91 ILE A CA 1
ATOM 705 C C . ILE A 1 91 ? 19.843 -13.913 -17.061 1.00 95.44 91 ILE A C 1
ATOM 707 O O . ILE A 1 91 ? 19.658 -14.390 -15.938 1.00 95.44 91 ILE A O 1
ATOM 711 N N . HIS A 1 92 ? 20.964 -13.265 -17.381 1.00 95.00 92 HIS A N 1
ATOM 712 C CA . HIS A 1 92 ? 22.077 -13.091 -16.458 1.00 95.00 92 HIS A CA 1
ATOM 713 C C . HIS A 1 92 ? 21.672 -12.304 -15.204 1.00 95.00 92 HIS A C 1
ATOM 715 O O . HIS A 1 92 ? 21.917 -12.770 -14.088 1.00 95.00 92 HIS A O 1
ATOM 721 N N . ILE A 1 93 ? 21.019 -11.143 -15.348 1.00 95.44 93 ILE A N 1
ATOM 722 C CA . ILE A 1 93 ? 20.606 -10.345 -14.181 1.00 95.44 93 ILE A CA 1
ATOM 723 C C . ILE A 1 93 ? 19.551 -11.063 -13.335 1.00 95.44 93 ILE A C 1
ATOM 725 O O . ILE A 1 93 ? 19.614 -10.984 -12.107 1.00 95.44 93 ILE A O 1
ATOM 729 N N . ARG A 1 94 ? 18.634 -11.810 -13.965 1.00 93.69 94 ARG A N 1
ATOM 730 C CA . ARG A 1 94 ? 17.602 -12.594 -13.277 1.00 93.69 94 ARG A CA 1
ATOM 731 C C . ARG A 1 94 ? 18.215 -13.749 -12.490 1.00 93.69 94 ARG A C 1
ATOM 733 O O . ARG A 1 94 ? 17.911 -13.920 -11.314 1.00 93.69 94 ARG A O 1
ATOM 740 N N . THR A 1 95 ? 19.118 -14.503 -13.115 1.00 92.31 95 THR A N 1
ATOM 741 C CA . THR A 1 95 ? 19.816 -15.632 -12.478 1.00 92.31 95 THR A CA 1
ATOM 742 C C . THR A 1 95 ? 20.668 -15.149 -11.311 1.00 92.31 95 THR A C 1
ATOM 744 O O . THR A 1 95 ? 20.612 -15.710 -10.220 1.00 92.31 95 THR A O 1
ATOM 747 N N . ARG A 1 96 ? 21.416 -14.058 -11.507 1.00 92.69 96 ARG A N 1
ATOM 748 C CA . ARG A 1 96 ? 22.223 -13.444 -10.449 1.00 92.69 96 ARG A CA 1
ATOM 749 C C . ARG A 1 96 ? 21.360 -12.973 -9.280 1.00 92.69 96 ARG A C 1
ATOM 751 O O . ARG A 1 96 ? 21.754 -13.168 -8.136 1.00 92.69 96 ARG A O 1
ATOM 758 N N . TRP A 1 97 ? 20.198 -12.377 -9.554 1.00 91.56 97 TRP A N 1
ATOM 759 C CA . TRP A 1 97 ? 19.246 -12.014 -8.507 1.00 91.56 97 TRP A CA 1
ATOM 760 C C . TRP A 1 97 ? 18.741 -13.251 -7.759 1.00 91.56 97 TRP A C 1
ATOM 762 O O . TRP A 1 97 ? 18.843 -13.280 -6.536 1.00 91.56 97 TRP A O 1
ATOM 772 N N . ALA A 1 98 ? 18.297 -14.292 -8.469 1.00 87.25 98 ALA A N 1
ATOM 773 C CA . ALA A 1 98 ? 17.802 -15.528 -7.864 1.00 87.25 98 ALA A CA 1
ATOM 774 C C . ALA A 1 98 ? 18.843 -16.185 -6.938 1.00 87.25 98 ALA A C 1
ATOM 776 O O . ALA A 1 98 ? 18.510 -16.566 -5.822 1.00 87.25 98 ALA A O 1
ATOM 777 N N . LEU A 1 99 ? 20.112 -16.233 -7.361 1.00 89.00 99 LEU A N 1
ATOM 778 C CA . LEU A 1 99 ? 21.227 -16.751 -6.556 1.00 89.00 99 LEU A CA 1
ATOM 779 C C . LEU A 1 99 ? 21.597 -15.860 -5.360 1.00 89.00 99 LEU A C 1
ATOM 781 O O . LEU A 1 99 ? 22.232 -16.331 -4.422 1.00 89.00 99 LEU A O 1
ATOM 785 N N . SER A 1 100 ? 21.252 -14.571 -5.400 1.00 84.88 100 SER A N 1
ATOM 786 C CA . SER A 1 100 ? 21.545 -13.622 -4.317 1.00 84.88 100 SER A CA 1
ATOM 787 C C . SER A 1 100 ? 20.502 -13.620 -3.200 1.00 84.88 100 SER A C 1
ATOM 789 O O . SER A 1 100 ? 20.697 -12.942 -2.191 1.00 84.88 100 SER A O 1
ATOM 791 N N . GLN A 1 101 ? 19.389 -14.339 -3.374 1.00 78.75 101 GLN A N 1
ATOM 792 C CA . GLN A 1 101 ? 18.324 -14.353 -2.383 1.00 78.75 101 GLN A CA 1
ATOM 793 C C . GLN A 1 101 ? 18.597 -15.364 -1.262 1.00 78.75 101 GLN A C 1
ATOM 795 O O . GLN A 1 101 ? 19.004 -16.489 -1.546 1.00 78.75 101 GLN A O 1
ATOM 800 N N . PRO A 1 102 ? 18.364 -14.991 0.010 1.00 69.56 102 PRO A N 1
ATOM 801 C CA . PRO A 1 102 ? 18.392 -15.939 1.118 1.00 69.56 102 PRO A CA 1
ATOM 802 C C . PRO A 1 102 ? 17.233 -16.946 1.005 1.00 69.56 102 PRO A C 1
ATOM 804 O O . PRO A 1 102 ? 16.161 -16.596 0.511 1.00 69.56 102 PRO A O 1
ATOM 807 N N . ASP A 1 103 ? 17.416 -18.166 1.528 1.00 57.53 103 ASP A N 1
ATOM 808 C CA . ASP A 1 103 ? 16.414 -19.257 1.509 1.00 57.53 103 ASP A CA 1
ATOM 809 C C . ASP A 1 103 ? 15.052 -18.873 2.133 1.00 57.53 103 ASP A C 1
ATOM 811 O O . ASP A 1 103 ? 14.033 -19.527 1.910 1.00 57.53 103 ASP A O 1
ATOM 815 N N . THR A 1 104 ? 15.002 -17.786 2.905 1.00 52.38 104 THR A N 1
ATOM 816 C CA . THR A 1 104 ? 13.791 -17.195 3.477 1.00 52.38 104 THR A CA 1
ATOM 817 C C . THR A 1 104 ? 13.348 -15.972 2.681 1.00 52.38 104 THR A C 1
ATOM 819 O O . THR A 1 104 ? 13.689 -14.825 2.971 1.00 52.38 104 THR A O 1
ATOM 822 N N . HIS A 1 105 ? 12.528 -16.218 1.668 1.00 48.03 105 HIS A N 1
ATOM 823 C CA . HIS A 1 105 ? 11.953 -15.177 0.833 1.00 48.03 105 HIS A CA 1
ATOM 824 C C . HIS A 1 105 ? 10.903 -14.360 1.615 1.00 48.03 105 HIS A C 1
ATOM 826 O O . HIS A 1 105 ? 9.739 -14.742 1.698 1.00 48.03 105 HIS A O 1
ATOM 832 N N . THR A 1 106 ? 11.263 -13.195 2.161 1.00 45.06 106 THR A N 1
ATOM 833 C CA . THR A 1 106 ? 10.264 -12.154 2.456 1.00 45.06 106 THR A CA 1
ATOM 834 C C . THR A 1 106 ? 10.116 -11.292 1.211 1.00 45.06 106 THR A C 1
ATOM 836 O O . THR A 1 106 ? 10.723 -10.226 1.111 1.00 45.06 106 THR A O 1
ATOM 839 N N . MET A 1 107 ? 9.353 -11.763 0.218 1.00 49.84 107 MET A N 1
ATOM 840 C CA . MET A 1 107 ? 8.831 -10.829 -0.780 1.00 49.84 107 MET A CA 1
ATOM 841 C C . MET A 1 107 ? 7.968 -9.823 -0.028 1.00 49.84 107 MET A C 1
ATOM 843 O O . MET A 1 107 ? 6.925 -10.177 0.512 1.00 49.84 107 MET A O 1
ATOM 847 N N . HIS A 1 108 ? 8.416 -8.574 0.051 1.00 52.28 108 HIS A N 1
ATOM 848 C CA . HIS A 1 108 ? 7.488 -7.488 0.311 1.00 52.28 108 HIS A CA 1
ATOM 849 C C . HIS A 1 108 ? 6.590 -7.416 -0.919 1.00 52.28 108 HIS A C 1
ATOM 851 O O . HIS A 1 108 ? 7.046 -7.017 -1.992 1.00 52.28 108 HIS A O 1
ATOM 857 N N . THR A 1 109 ? 5.352 -7.883 -0.788 1.00 56.19 109 THR A N 1
ATOM 858 C CA . THR A 1 109 ? 4.328 -7.787 -1.825 1.00 56.19 109 THR A CA 1
ATOM 859 C C . THR A 1 109 ? 4.249 -6.318 -2.237 1.00 56.19 109 THR A C 1
ATOM 861 O O . THR A 1 109 ? 3.933 -5.459 -1.413 1.00 56.19 109 THR A O 1
ATOM 864 N N . LYS A 1 110 ? 4.645 -5.984 -3.474 1.00 61.78 110 LYS A N 1
ATOM 865 C CA . LYS A 1 110 ? 4.548 -4.602 -3.959 1.00 61.78 110 LYS A CA 1
ATOM 866 C C . LYS A 1 110 ? 3.073 -4.207 -3.932 1.00 61.78 110 LYS A C 1
ATOM 868 O O . LYS A 1 110 ? 2.252 -4.867 -4.565 1.00 61.78 110 LYS A O 1
ATOM 873 N N . LEU A 1 111 ? 2.757 -3.144 -3.193 1.00 64.25 111 LEU A N 1
ATOM 874 C CA . LEU A 1 111 ? 1.402 -2.615 -3.068 1.00 64.25 111 LEU A CA 1
ATOM 875 C C . LEU A 1 111 ? 0.877 -2.234 -4.458 1.00 64.25 111 LEU A C 1
ATOM 877 O O . LEU A 1 111 ? 1.423 -1.333 -5.098 1.00 64.25 111 LEU A O 1
ATOM 881 N N . ARG A 1 112 ? -0.166 -2.915 -4.944 1.00 69.88 112 ARG A N 1
ATOM 882 C CA . ARG A 1 112 ? -0.798 -2.553 -6.221 1.00 69.88 112 ARG A CA 1
ATOM 883 C C . ARG A 1 112 ? -1.789 -1.420 -5.969 1.00 69.88 112 ARG A C 1
ATOM 885 O O . ARG A 1 112 ? -2.417 -1.419 -4.914 1.00 69.88 112 ARG A O 1
ATOM 892 N N . PRO A 1 113 ? -2.044 -0.524 -6.941 1.00 73.88 113 PRO A N 1
ATOM 893 C CA . PRO A 1 113 ? -3.031 0.549 -6.787 1.00 73.88 113 PRO A CA 1
ATOM 894 C C . PRO A 1 113 ? -4.410 0.063 -6.322 1.00 73.88 113 PRO A C 1
ATOM 896 O O . PRO A 1 113 ? -5.077 0.760 -5.565 1.00 73.88 113 PRO A O 1
ATOM 899 N N . ARG A 1 114 ? -4.813 -1.146 -6.742 1.00 75.19 114 ARG A N 1
ATOM 900 C CA . ARG A 1 114 ? -6.066 -1.770 -6.304 1.00 75.19 114 ARG A CA 1
ATOM 901 C C . ARG A 1 114 ? -6.074 -2.171 -4.830 1.00 75.19 114 ARG A C 1
ATOM 903 O O . ARG A 1 114 ? -7.124 -2.063 -4.237 1.00 75.19 114 ARG A O 1
ATOM 910 N N . ASP A 1 115 ? -4.935 -2.567 -4.257 1.00 80.00 115 ASP A N 1
ATOM 911 C CA . ASP A 1 115 ? -4.847 -3.056 -2.870 1.00 80.00 115 ASP A CA 1
ATOM 912 C C . ASP A 1 115 ? -4.711 -1.906 -1.857 1.00 80.00 115 ASP A C 1
ATOM 914 O O . ASP A 1 115 ? -4.834 -2.105 -0.649 1.00 80.00 115 ASP A O 1
ATOM 918 N N . VAL A 1 116 ? -4.433 -0.692 -2.347 1.00 87.81 116 VAL A N 1
ATOM 919 C CA . VAL A 1 116 ? -4.200 0.504 -1.527 1.00 87.81 116 VAL A CA 1
ATOM 920 C C . VAL A 1 116 ? -5.311 0.739 -0.492 1.00 87.81 116 VAL A C 1
ATOM 922 O O . VAL A 1 116 ? -4.960 0.975 0.667 1.00 87.81 116 VAL A O 1
ATOM 925 N N . PRO A 1 117 ? -6.618 0.684 -0.828 1.00 90.31 117 PRO A N 1
ATOM 926 C CA . PRO A 1 117 ? -7.668 0.984 0.142 1.00 90.31 117 PRO A CA 1
ATOM 927 C C . PRO A 1 117 ? -7.698 -0.028 1.295 1.00 90.31 117 PRO A C 1
ATOM 929 O O . PRO A 1 117 ? -7.706 0.381 2.455 1.00 90.31 117 PRO A O 1
ATOM 932 N N . GLY A 1 118 ? -7.656 -1.331 0.999 1.00 92.44 118 GLY A N 1
ATOM 933 C CA . GLY A 1 118 ? -7.622 -2.405 1.992 1.00 92.44 118 GLY A CA 1
ATOM 934 C C . GLY A 1 118 ? -6.390 -2.356 2.890 1.00 92.44 118 GLY A C 1
ATOM 935 O O . GLY A 1 118 ? -6.523 -2.425 4.116 1.00 92.44 118 GLY A O 1
ATOM 936 N N . THR A 1 119 ? -5.203 -2.156 2.310 1.00 92.56 119 THR A N 1
ATOM 937 C CA . THR A 1 119 ? -3.961 -2.027 3.083 1.00 92.56 119 THR A CA 1
ATOM 938 C C . THR A 1 119 ? -4.012 -0.827 4.023 1.00 92.56 119 THR A C 1
ATOM 940 O O . THR A 1 119 ? -3.761 -0.961 5.224 1.00 92.56 119 THR A O 1
ATOM 943 N N . LEU A 1 120 ? -4.375 0.353 3.511 1.00 95.00 120 LEU A N 1
ATOM 944 C CA . LEU A 1 120 ? -4.433 1.562 4.330 1.00 95.00 120 LEU A CA 1
ATOM 945 C C . LEU A 1 120 ? -5.536 1.481 5.394 1.00 95.00 120 LEU A C 1
ATOM 947 O O . LEU A 1 120 ? -5.352 1.990 6.501 1.00 95.00 120 LEU A O 1
ATOM 951 N N . LEU A 1 121 ? -6.647 0.797 5.105 1.00 95.62 121 LEU A N 1
ATOM 952 C CA . LEU A 1 121 ? -7.706 0.558 6.080 1.00 95.62 121 LEU A CA 1
ATOM 953 C C . LEU A 1 121 ? -7.221 -0.322 7.240 1.00 95.62 121 LEU A C 1
ATOM 955 O O . LEU A 1 121 ? -7.477 0.012 8.397 1.00 95.62 121 LEU A O 1
ATOM 959 N N . ASN A 1 122 ? -6.490 -1.406 6.963 1.00 95.94 122 ASN A N 1
ATOM 960 C CA . ASN A 1 122 ? -5.893 -2.237 8.014 1.00 95.94 122 ASN A CA 1
ATOM 961 C C . ASN A 1 122 ? -4.893 -1.432 8.859 1.00 95.94 122 ASN A C 1
ATOM 963 O O . ASN A 1 122 ? -4.943 -1.484 10.087 1.00 95.94 122 ASN A O 1
ATOM 967 N N . ILE A 1 123 ? -4.045 -0.620 8.215 1.00 95.25 123 ILE A N 1
ATOM 968 C CA . ILE A 1 123 ? -3.107 0.280 8.905 1.00 95.25 123 ILE A CA 1
ATOM 969 C C . ILE A 1 123 ? -3.860 1.232 9.839 1.00 95.25 123 ILE A C 1
ATOM 971 O O . ILE A 1 123 ? -3.452 1.404 10.988 1.00 95.25 123 ILE A O 1
ATOM 975 N N . ALA A 1 124 ? -4.957 1.836 9.384 1.00 96.00 124 ALA A N 1
ATOM 976 C CA . ALA A 1 124 ? -5.747 2.747 10.203 1.00 96.00 124 ALA A CA 1
ATOM 977 C C . ALA A 1 124 ? -6.403 2.029 11.398 1.00 96.00 124 ALA A C 1
ATOM 979 O O . ALA A 1 124 ? -6.241 2.461 12.540 1.00 96.00 124 ALA A O 1
ATOM 980 N N . LEU A 1 125 ? -7.101 0.913 11.164 1.00 96.25 125 LEU A N 1
ATOM 981 C CA . LEU A 1 125 ? -7.825 0.187 12.216 1.00 96.25 125 LEU A CA 1
ATOM 982 C C . LEU A 1 125 ? -6.889 -0.418 13.270 1.00 96.25 125 LEU A C 1
ATOM 984 O O . LEU A 1 125 ? -7.183 -0.332 14.461 1.00 96.25 125 LEU A O 1
ATOM 988 N N . LEU A 1 126 ? -5.744 -0.969 12.858 1.00 94.94 126 LEU A N 1
ATOM 989 C CA . LEU A 1 126 ? -4.760 -1.531 13.782 1.00 94.94 126 LEU A CA 1
ATOM 990 C C . LEU A 1 126 ? -4.121 -0.439 14.655 1.00 94.94 126 LEU A C 1
ATOM 992 O O . LEU A 1 126 ? -4.047 -0.579 15.875 1.00 94.94 126 LEU A O 1
ATOM 996 N N . ASN A 1 127 ? -3.701 0.679 14.050 1.00 94.94 127 ASN A N 1
ATOM 997 C CA . ASN A 1 127 ? -3.019 1.754 14.778 1.00 94.94 127 ASN A CA 1
ATOM 998 C C . ASN A 1 127 ? -3.959 2.581 15.672 1.00 94.94 127 ASN A C 1
ATOM 1000 O O . ASN A 1 127 ? -3.498 3.176 16.649 1.00 94.94 127 ASN A O 1
ATOM 1004 N N . LEU A 1 128 ? -5.273 2.568 15.418 1.00 95.44 128 LEU A N 1
ATOM 1005 C CA . LEU A 1 128 ? -6.268 3.098 16.359 1.00 95.44 128 LEU A CA 1
ATOM 1006 C C . LEU A 1 128 ? -6.233 2.372 17.712 1.00 95.44 128 LEU A C 1
ATOM 1008 O O . LEU A 1 128 ? -6.526 2.989 18.734 1.00 95.44 128 LEU A O 1
ATOM 1012 N N . GLY A 1 129 ? -5.819 1.103 17.741 1.00 93.38 129 GLY A N 1
ATOM 1013 C CA . GLY A 1 129 ? -5.643 0.322 18.966 1.00 93.38 129 GLY A CA 1
ATOM 1014 C C . GLY A 1 129 ? -4.378 0.628 19.764 1.00 93.38 129 GLY A C 1
ATOM 1015 O O . GLY A 1 129 ? -4.160 0.021 20.811 1.00 93.38 129 GLY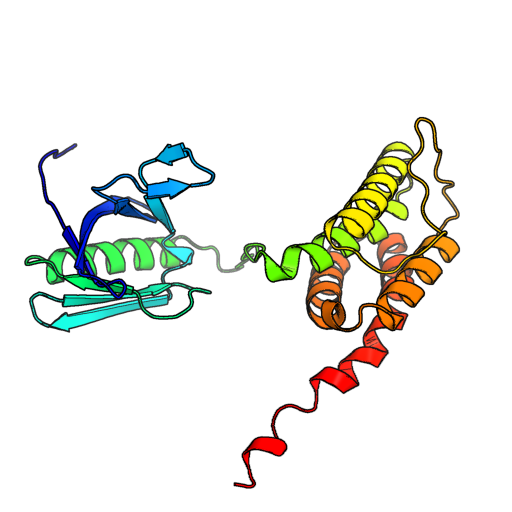 A O 1
ATOM 1016 N N . SER A 1 130 ? -3.505 1.517 19.276 1.00 93.62 130 SER A N 1
ATOM 1017 C CA . SER A 1 130 ? -2.213 1.789 19.915 1.00 93.62 130 SER A CA 1
ATOM 1018 C C . SER A 1 130 ? -2.366 2.379 21.316 1.00 93.62 130 SER A C 1
ATOM 1020 O O . SER A 1 130 ? -3.280 3.159 21.593 1.00 93.62 130 SER A O 1
ATOM 1022 N N . SER A 1 131 ? -1.425 2.069 22.207 1.00 92.19 131 SER A N 1
ATOM 1023 C CA . SER A 1 131 ? -1.304 2.746 23.500 1.00 92.19 131 SER A CA 1
ATOM 1024 C C . SER A 1 131 ? -0.851 4.203 23.348 1.00 92.19 131 SER A C 1
ATOM 1026 O O . SER A 1 131 ? -1.263 5.036 24.159 1.00 92.19 131 SER A O 1
ATOM 1028 N N . ASP A 1 132 ? -0.092 4.525 22.293 1.00 93.38 132 ASP A N 1
ATOM 1029 C CA . ASP A 1 132 ? 0.367 5.882 21.978 1.00 93.38 132 ASP A CA 1
ATOM 1030 C C . ASP A 1 132 ? -0.791 6.763 21.465 1.00 93.38 132 ASP A C 1
ATOM 1032 O O . ASP A 1 132 ? -1.312 6.520 20.370 1.00 93.38 132 ASP A O 1
ATOM 1036 N N . PRO A 1 133 ? -1.186 7.818 22.207 1.00 92.62 133 PRO A N 1
ATOM 1037 C CA . PRO A 1 133 ? -2.246 8.730 21.788 1.00 92.62 133 PRO A CA 1
ATOM 1038 C C . PRO A 1 133 ? -1.972 9.415 20.444 1.00 92.62 133 PRO A C 1
ATOM 1040 O O . PRO A 1 133 ? -2.913 9.655 19.687 1.00 92.62 133 PRO A O 1
ATOM 1043 N N . THR A 1 134 ? -0.706 9.708 20.131 1.00 92.62 134 THR A N 1
ATOM 1044 C CA . THR A 1 134 ? -0.325 10.407 18.893 1.00 92.62 134 THR A CA 1
ATOM 1045 C C . THR A 1 134 ? -0.556 9.516 17.679 1.00 92.62 134 THR A C 1
ATOM 1047 O O . THR A 1 134 ? -1.168 9.943 16.693 1.00 92.62 134 THR A O 1
ATOM 1050 N N . LEU A 1 135 ? -0.129 8.252 17.768 1.00 94.25 135 LEU A N 1
ATOM 1051 C CA . LEU A 1 135 ? -0.377 7.253 16.737 1.00 94.25 135 LEU A CA 1
ATOM 1052 C C . LEU A 1 135 ? -1.876 7.012 16.533 1.00 94.25 135 LEU A C 1
ATOM 1054 O O . LEU A 1 135 ? -2.320 6.957 15.388 1.00 94.25 135 LEU A O 1
ATOM 1058 N N . ARG A 1 136 ? -2.676 6.969 17.608 1.00 95.12 136 ARG A N 1
ATOM 1059 C CA . ARG A 1 136 ? -4.138 6.835 17.484 1.00 95.12 136 ARG A CA 1
ATOM 1060 C C . ARG A 1 136 ? -4.775 8.002 16.734 1.00 95.12 136 ARG A C 1
ATOM 1062 O O . ARG A 1 136 ? -5.564 7.774 15.823 1.00 95.12 136 ARG A O 1
ATOM 1069 N N . SER A 1 137 ? -4.437 9.244 17.087 1.00 93.00 137 SER A N 1
ATOM 1070 C CA . SER A 1 137 ? -4.961 10.425 16.385 1.00 93.00 137 SER A CA 1
ATOM 1071 C C . SER A 1 137 ? -4.527 10.450 14.916 1.00 93.00 137 SER A C 1
ATOM 1073 O O . SER A 1 137 ? -5.331 10.759 14.040 1.00 93.00 137 SER A O 1
ATOM 1075 N N . THR A 1 138 ? -3.290 10.047 14.620 1.00 94.19 138 THR A N 1
ATOM 1076 C CA . THR A 1 138 ? -2.800 9.940 13.236 1.00 94.19 138 THR A CA 1
ATOM 1077 C C . THR A 1 138 ? -3.549 8.857 12.454 1.00 94.19 138 THR A C 1
ATOM 1079 O O . THR A 1 138 ? -3.950 9.084 11.315 1.00 94.19 138 THR A O 1
ATOM 1082 N N . ALA A 1 139 ? -3.798 7.702 13.073 1.00 95.50 139 ALA A N 1
ATOM 1083 C CA . ALA A 1 139 ? -4.557 6.607 12.476 1.00 95.50 139 ALA A CA 1
ATOM 1084 C C . ALA A 1 139 ? -6.026 6.979 12.224 1.00 95.50 139 ALA A C 1
ATOM 1086 O O . ALA A 1 139 ? -6.590 6.615 11.194 1.00 95.50 139 ALA A O 1
ATOM 1087 N N . TYR A 1 140 ? -6.632 7.754 13.127 1.00 94.81 140 TYR A N 1
ATOM 1088 C CA . TYR A 1 140 ? -7.970 8.308 12.931 1.00 94.81 140 TYR A CA 1
ATOM 1089 C C . TYR A 1 140 ? -8.019 9.268 11.739 1.00 94.81 140 TYR A C 1
ATOM 1091 O O . TYR A 1 140 ? -8.886 9.138 10.880 1.00 94.81 140 TYR A O 1
ATOM 1099 N N . ASN A 1 141 ? -7.066 10.198 11.645 1.00 93.44 141 ASN A N 1
ATOM 1100 C CA . ASN A 1 141 ? -6.996 11.124 10.513 1.00 93.44 141 ASN A CA 1
ATOM 1101 C C . ASN A 1 141 ? -6.766 10.378 9.194 1.00 93.44 141 ASN A C 1
ATOM 1103 O O . ASN A 1 141 ? -7.384 10.712 8.187 1.00 93.44 141 ASN A O 1
ATOM 1107 N N . LEU A 1 142 ? -5.946 9.320 9.208 1.00 94.94 142 LEU A N 1
ATOM 1108 C CA . LEU A 1 142 ? -5.798 8.426 8.063 1.00 94.94 142 LEU A CA 1
ATOM 1109 C C . LEU A 1 142 ? -7.141 7.789 7.681 1.00 94.94 142 LEU A C 1
ATOM 1111 O O . LEU A 1 142 ? -7.504 7.818 6.511 1.00 94.94 142 LEU A O 1
ATOM 1115 N N . LEU A 1 143 ? -7.909 7.264 8.640 1.00 94.62 143 LEU A N 1
ATOM 1116 C CA . LEU A 1 143 ? -9.240 6.708 8.378 1.00 94.62 143 LEU A CA 1
ATOM 1117 C C . LEU A 1 143 ? -10.189 7.751 7.753 1.00 94.62 143 LEU A C 1
ATOM 1119 O O . LEU A 1 143 ? -10.874 7.450 6.773 1.00 94.62 143 LEU A O 1
ATOM 1123 N N . CYS A 1 144 ? -10.203 8.983 8.268 1.00 92.75 144 CYS A N 1
ATOM 1124 C CA . CYS A 1 144 ? -10.961 10.092 7.680 1.00 92.75 144 CYS A CA 1
ATOM 1125 C C . CYS A 1 144 ? -10.531 10.358 6.231 1.00 92.75 144 CYS A C 1
ATOM 1127 O O . CYS A 1 144 ? -11.368 10.351 5.329 1.00 92.75 144 CYS A O 1
ATOM 1129 N N . ALA A 1 145 ? -9.230 10.508 5.985 1.00 92.19 145 ALA A N 1
ATOM 1130 C CA . ALA A 1 145 ? -8.699 10.747 4.649 1.00 92.19 145 ALA A CA 1
ATOM 1131 C C . ALA A 1 145 ? -9.027 9.599 3.681 1.00 92.19 145 ALA A C 1
ATOM 1133 O O . ALA A 1 145 ? -9.400 9.850 2.537 1.00 92.19 145 ALA A O 1
ATOM 1134 N N . LEU A 1 146 ? -8.947 8.342 4.129 1.00 92.38 146 LEU A N 1
ATOM 1135 C CA . LEU A 1 146 ? -9.281 7.166 3.320 1.00 92.38 146 LEU A CA 1
A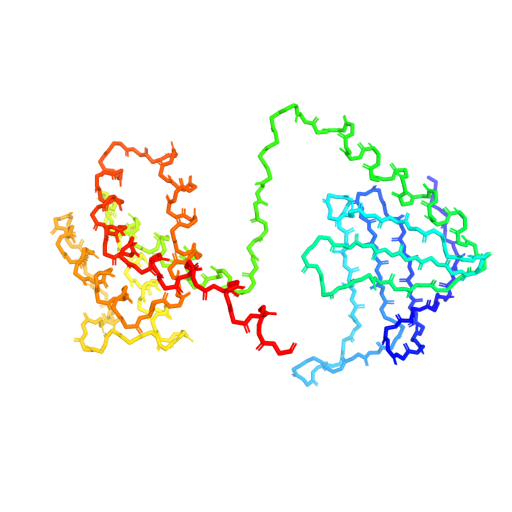TOM 1136 C C . LEU A 1 146 ? -10.744 7.146 2.909 1.00 92.38 146 LEU A C 1
ATOM 1138 O O . LEU A 1 146 ? -11.057 6.943 1.737 1.00 92.38 146 LEU A O 1
ATOM 1142 N N . THR A 1 147 ? -11.633 7.369 3.873 1.00 91.06 147 THR A N 1
ATOM 1143 C CA . THR A 1 147 ? -13.075 7.365 3.615 1.00 91.06 147 THR A CA 1
ATOM 1144 C C . THR A 1 147 ? -13.474 8.471 2.646 1.00 91.06 147 THR A C 1
ATOM 1146 O O . THR A 1 147 ? -14.256 8.211 1.737 1.00 91.06 147 THR A O 1
ATOM 1149 N N . GLN A 1 148 ? -12.868 9.656 2.753 1.00 89.31 148 GLN A N 1
ATOM 1150 C CA . GLN A 1 148 ? -13.066 10.752 1.802 1.00 89.31 148 GLN A CA 1
ATOM 1151 C C . GLN A 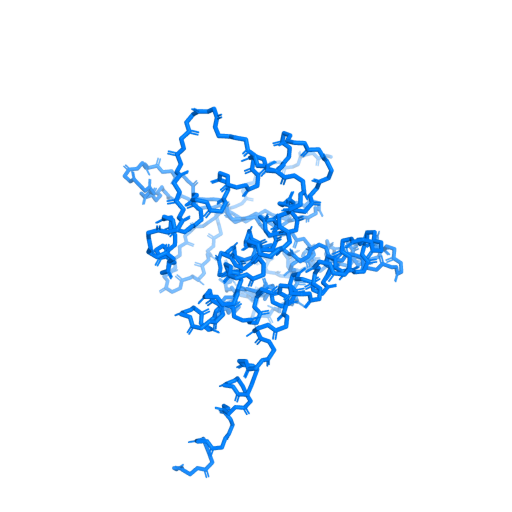1 148 ? -12.465 10.445 0.420 1.00 89.31 148 GLN A C 1
ATOM 1153 O O . GLN A 1 148 ? -13.133 10.619 -0.595 1.00 89.31 148 GLN A O 1
ATOM 1158 N N . THR A 1 149 ? -11.223 9.953 0.371 1.00 91.25 149 THR A N 1
ATOM 1159 C CA . THR A 1 149 ? -10.475 9.731 -0.882 1.00 91.25 149 THR A CA 1
ATOM 1160 C C . THR A 1 149 ? -11.097 8.634 -1.740 1.00 91.25 149 THR A C 1
ATOM 1162 O O . THR A 1 149 ? -11.210 8.786 -2.954 1.00 91.25 149 THR A O 1
ATOM 1165 N N . PHE A 1 150 ? -11.518 7.532 -1.117 1.00 89.88 150 PHE A N 1
ATOM 1166 C CA . PHE A 1 150 ? -12.110 6.385 -1.810 1.00 89.88 150 PHE A CA 1
ATOM 1167 C C . PHE A 1 150 ? -13.643 6.383 -1.764 1.00 89.88 150 PHE A C 1
ATOM 1169 O O . PHE A 1 150 ? -14.266 5.431 -2.227 1.00 89.88 150 PHE A O 1
ATOM 1176 N N . ASN A 1 151 ? -14.251 7.450 -1.229 1.00 89.56 151 ASN A N 1
ATOM 1177 C CA . ASN A 1 151 ? -15.697 7.601 -1.068 1.00 89.56 151 ASN A CA 1
ATOM 1178 C C . ASN A 1 151 ? -16.350 6.399 -0.351 1.00 89.56 151 ASN A C 1
ATOM 1180 O O . ASN A 1 151 ? -17.406 5.908 -0.760 1.00 89.56 151 ASN A O 1
ATOM 1184 N N . LEU A 1 152 ? -15.692 5.903 0.703 1.00 90.38 152 LEU A N 1
ATOM 1185 C CA . LEU A 1 152 ? -16.182 4.780 1.500 1.00 90.38 152 LEU A CA 1
ATOM 1186 C C . LEU A 1 152 ? -17.368 5.242 2.342 1.00 90.38 152 LEU A C 1
ATOM 1188 O O . LEU A 1 152 ? -17.286 6.235 3.071 1.00 90.38 152 LEU A O 1
ATOM 1192 N N . LYS A 1 153 ? -18.471 4.501 2.284 1.00 84.50 153 LYS A N 1
ATOM 1193 C CA . LYS A 1 153 ? -19.736 4.924 2.892 1.00 84.50 153 LYS A CA 1
ATOM 1194 C C . LYS A 1 153 ? -19.732 4.742 4.413 1.00 84.50 153 LYS A C 1
ATOM 1196 O O . LYS A 1 153 ? -20.283 3.781 4.934 1.00 84.50 153 LYS A O 1
ATOM 1201 N N . ILE A 1 154 ? -19.161 5.691 5.152 1.00 80.44 154 ILE A N 1
ATOM 1202 C CA . ILE A 1 154 ? -19.244 5.769 6.626 1.00 80.44 154 ILE A CA 1
ATOM 1203 C C . ILE A 1 154 ? -19.929 7.079 7.047 1.00 80.44 154 ILE A C 1
ATOM 1205 O O . ILE A 1 154 ? -19.426 7.861 7.852 1.00 80.44 154 ILE A O 1
ATOM 1209 N N . GLU A 1 155 ? -21.079 7.362 6.433 1.00 66.69 155 GLU A N 1
ATOM 1210 C CA . GLU A 1 155 ? -21.771 8.646 6.578 1.00 66.69 155 GLU A CA 1
ATOM 1211 C C . GLU A 1 155 ? -22.033 9.020 8.050 1.00 66.69 155 GLU A C 1
ATOM 1213 O O . GLU A 1 155 ? -22.628 8.254 8.812 1.00 66.69 155 GLU A O 1
ATOM 1218 N N . GLY A 1 156 ? -21.591 10.224 8.433 1.00 64.75 156 GLY A N 1
ATOM 1219 C CA . GLY A 1 156 ? -21.935 10.884 9.696 1.00 64.75 156 GLY A CA 1
ATOM 1220 C C . GLY A 1 156 ? -21.213 10.398 10.959 1.00 64.75 156 GLY A C 1
ATOM 1221 O O . GLY A 1 156 ? -21.534 10.894 12.036 1.00 64.75 156 GLY A O 1
ATOM 1222 N N . GLN A 1 157 ? -20.265 9.457 10.869 1.00 70.19 157 GLN A N 1
ATOM 1223 C CA . GLN A 1 157 ? -19.575 8.908 12.055 1.00 70.19 157 GLN A CA 1
ATOM 1224 C C . GLN A 1 157 ? -18.140 9.411 12.248 1.00 70.19 157 GLN A C 1
ATOM 1226 O O . GLN A 1 157 ? -17.594 9.288 13.345 1.00 70.19 157 GLN A O 1
ATOM 1231 N N . LEU A 1 158 ? -17.523 9.963 11.202 1.00 79.69 158 LEU A N 1
ATOM 1232 C CA . LEU A 1 158 ? -16.148 10.453 11.237 1.00 79.69 158 LEU A CA 1
ATOM 1233 C C . LEU A 1 158 ? -16.119 11.965 11.030 1.00 79.69 158 LEU A C 1
ATOM 1235 O O . LEU A 1 158 ? -16.762 12.489 10.121 1.00 79.69 158 LEU A O 1
ATOM 1239 N N . LEU A 1 159 ? -15.375 12.657 11.889 1.00 76.44 159 LEU A N 1
ATOM 1240 C CA . LEU A 1 159 ? -15.222 14.107 11.884 1.00 76.44 159 LEU A CA 1
ATOM 1241 C C . LEU A 1 159 ? -13.739 14.426 12.019 1.00 76.44 159 LEU A C 1
ATOM 1243 O O . LEU A 1 159 ? -13.130 14.182 13.058 1.00 76.44 159 LEU A O 1
ATOM 1247 N N . GLU A 1 160 ? -13.155 14.986 10.967 1.00 74.06 160 GLU A N 1
ATOM 1248 C CA . GLU A 1 160 ? -11.795 15.502 11.030 1.00 74.06 160 GLU A CA 1
ATOM 1249 C C . GLU A 1 160 ? -11.817 16.874 11.714 1.00 74.06 160 GLU A C 1
ATOM 1251 O O . GLU A 1 160 ? -12.475 17.810 11.259 1.00 74.06 160 GLU A O 1
ATOM 1256 N N . THR A 1 161 ? -11.163 17.000 12.869 1.00 71.25 161 THR A N 1
ATOM 1257 C CA . THR A 1 161 ? -11.082 18.269 13.607 1.00 71.25 161 THR A CA 1
ATOM 1258 C C . THR A 1 161 ? -9.719 18.410 14.271 1.00 71.25 161 THR A C 1
ATOM 1260 O O . THR A 1 161 ? -9.204 17.478 14.892 1.00 71.25 161 THR A O 1
ATOM 1263 N N . SER A 1 162 ? -9.131 19.603 14.170 1.00 69.81 162 SER A N 1
ATOM 1264 C CA . SER A 1 162 ? -7.881 19.942 14.850 1.00 69.81 162 SER A CA 1
ATOM 1265 C C . SER A 1 162 ? -8.057 19.851 16.369 1.00 69.81 162 SER A C 1
ATOM 1267 O O . SER A 1 162 ? -8.919 20.527 16.928 1.00 69.81 162 SER A O 1
ATOM 1269 N N . GLY A 1 163 ? -7.229 19.044 17.037 1.00 71.94 163 GLY A N 1
ATOM 1270 C CA . GLY A 1 163 ? -7.270 18.868 18.494 1.00 71.94 163 GLY A CA 1
ATOM 1271 C C . GLY A 1 163 ? -8.134 17.702 18.989 1.00 71.94 163 GLY A C 1
ATOM 1272 O O . GLY A 1 163 ? -8.312 17.562 20.197 1.00 71.94 163 GLY A O 1
ATOM 1273 N N . LEU A 1 164 ? -8.647 16.850 18.092 1.00 82.25 164 LEU A N 1
ATOM 1274 C CA . LEU A 1 164 ? -9.339 15.620 18.476 1.00 82.25 164 LEU A CA 1
ATOM 1275 C C . LEU A 1 164 ? -8.381 14.638 19.178 1.00 82.25 164 LEU A C 1
ATOM 1277 O O . LEU A 1 164 ? -7.325 14.279 18.647 1.00 82.25 164 LEU A O 1
ATOM 1281 N N . CYS A 1 165 ? -8.774 14.164 20.360 1.00 82.94 165 CYS A N 1
ATOM 1282 C CA . CYS A 1 165 ? -8.070 13.118 21.092 1.00 82.94 165 CYS A CA 1
ATOM 1283 C C . CYS A 1 165 ? -8.843 11.794 21.026 1.00 82.94 165 CYS A C 1
ATOM 1285 O O . CYS A 1 165 ? -10.042 11.738 21.293 1.00 82.94 165 CYS A O 1
ATOM 1287 N N . ILE A 1 166 ? -8.143 10.711 20.679 1.00 90.19 166 ILE A N 1
ATOM 1288 C CA . ILE A 1 166 ? -8.739 9.374 20.619 1.00 90.19 166 ILE A CA 1
ATOM 1289 C C . ILE A 1 166 ? -8.473 8.646 21.947 1.00 90.19 166 ILE A C 1
ATOM 1291 O O . ILE A 1 166 ? -7.300 8.448 22.306 1.00 90.19 166 ILE A O 1
ATOM 1295 N N . PRO A 1 167 ? -9.517 8.234 22.695 1.00 86.44 167 PRO A N 1
ATOM 1296 C CA . PRO A 1 167 ? -9.348 7.521 23.958 1.00 86.44 167 PRO A CA 1
ATOM 1297 C C . PRO A 1 167 ? -8.694 6.154 23.733 1.00 86.44 167 PRO A C 1
ATOM 1299 O O . PRO A 1 167 ? -8.799 5.584 22.652 1.00 86.44 167 PRO A O 1
ATOM 1302 N N . GLY A 1 168 ? -8.019 5.621 24.756 1.00 82.62 168 GLY A N 1
ATOM 1303 C CA . GLY A 1 168 ? -7.354 4.313 24.665 1.00 82.62 168 GLY A CA 1
ATOM 1304 C C . GLY A 1 168 ? -8.311 3.120 24.696 1.00 82.62 168 GLY A C 1
ATOM 1305 O O . GLY A 1 168 ? -8.008 2.086 24.117 1.00 82.62 168 GLY A O 1
ATOM 1306 N N . ASN A 1 169 ? -9.483 3.263 25.322 1.00 87.69 169 ASN A N 1
ATOM 1307 C CA . ASN A 1 169 ? -10.537 2.249 25.282 1.00 87.69 169 ASN A CA 1
ATOM 1308 C C . ASN A 1 169 ? -11.489 2.536 24.113 1.00 87.69 169 ASN A C 1
ATOM 1310 O O . ASN A 1 169 ? -12.567 3.100 24.297 1.00 87.69 169 ASN A O 1
ATOM 1314 N N . ASN A 1 170 ? -11.038 2.225 22.902 1.00 91.06 170 ASN A N 1
ATOM 1315 C CA . ASN A 1 170 ? -11.741 2.537 21.657 1.00 91.06 170 ASN A CA 1
ATOM 1316 C C . ASN A 1 170 ? -12.048 1.295 20.801 1.00 91.06 170 ASN A C 1
ATOM 1318 O O . ASN A 1 170 ? -12.537 1.433 19.683 1.00 91.06 170 ASN A O 1
ATOM 1322 N N . THR A 1 171 ? -11.826 0.090 21.327 1.00 93.69 171 THR A N 1
ATOM 1323 C CA . THR A 1 171 ? -12.039 -1.182 20.620 1.00 93.69 171 THR A CA 1
ATOM 1324 C C . THR A 1 171 ? -13.444 -1.285 20.023 1.00 93.69 171 THR A C 1
ATOM 1326 O O . THR A 1 171 ? -13.594 -1.602 18.847 1.00 93.69 171 THR A O 1
ATOM 1329 N N . LEU A 1 172 ? -14.479 -0.913 20.790 1.00 92.56 172 LEU A N 1
ATOM 1330 C CA . LEU A 1 172 ? -15.870 -0.912 20.316 1.00 92.56 172 LEU A CA 1
ATOM 1331 C C . LEU A 1 172 ? -16.088 0.027 19.124 1.00 92.56 172 LEU A C 1
ATOM 1333 O O . LEU A 1 172 ? -16.831 -0.306 18.202 1.00 92.56 172 LEU A O 1
ATOM 1337 N N . PHE A 1 173 ? -15.430 1.188 19.131 1.00 93.38 173 PHE A N 1
ATOM 1338 C CA . PHE A 1 173 ? -15.484 2.130 18.018 1.00 93.38 173 PHE A CA 1
ATOM 1339 C C . PHE A 1 173 ? -14.839 1.523 16.763 1.00 93.38 173 PHE A C 1
ATOM 1341 O O . PHE A 1 173 ? -15.456 1.527 15.700 1.00 93.38 173 PHE A O 1
ATOM 1348 N N . ILE A 1 174 ? -13.650 0.926 16.897 1.00 95.44 174 ILE A N 1
ATOM 1349 C CA . ILE A 1 174 ? -12.941 0.266 15.788 1.00 95.44 174 ILE A CA 1
ATOM 1350 C C . ILE A 1 174 ? -13.789 -0.878 15.208 1.00 95.44 174 ILE A C 1
ATOM 1352 O O . ILE A 1 174 ? -13.962 -0.974 13.990 1.00 95.44 174 ILE A O 1
ATOM 1356 N N . ALA A 1 175 ? -14.359 -1.721 16.072 1.00 95.19 175 ALA A N 1
ATOM 1357 C CA . ALA A 1 175 ? -15.181 -2.857 15.669 1.00 95.19 175 ALA A CA 1
ATOM 1358 C C . ALA A 1 175 ? -16.457 -2.424 14.924 1.00 95.19 175 ALA A C 1
ATOM 1360 O O . ALA A 1 175 ? -16.796 -3.020 13.898 1.00 95.19 175 ALA A O 1
ATOM 1361 N N . GLU A 1 176 ? -17.151 -1.376 15.384 1.00 94.31 176 GLU A N 1
ATOM 1362 C CA . GLU A 1 176 ? -18.378 -0.902 14.730 1.00 94.31 176 GLU A CA 1
ATOM 1363 C C . GLU A 1 176 ? -18.090 -0.235 13.376 1.00 94.31 176 GLU A C 1
ATOM 1365 O O . GLU A 1 176 ? -18.787 -0.520 12.398 1.00 94.31 176 GLU A O 1
ATOM 1370 N N . ILE A 1 177 ? -17.016 0.558 13.276 1.00 95.19 177 ILE A N 1
ATOM 1371 C CA . ILE A 1 177 ? -16.540 1.115 12.000 1.00 95.19 177 ILE A CA 1
ATOM 1372 C C . ILE A 1 177 ? -16.231 -0.011 11.008 1.00 95.19 177 ILE A C 1
ATOM 1374 O O . ILE A 1 177 ? -16.738 -0.010 9.883 1.00 95.19 177 ILE A O 1
ATOM 1378 N N . SER A 1 178 ? -15.448 -1.008 11.431 1.00 96.69 178 SER A N 1
ATOM 1379 C CA . SER A 1 178 ? -15.082 -2.137 10.573 1.00 96.69 178 SER A CA 1
ATOM 1380 C C . SER A 1 178 ? -16.307 -2.934 10.121 1.00 96.69 178 SER A C 1
ATOM 1382 O O . SER A 1 178 ? -16.451 -3.289 8.951 1.00 96.69 178 SER A O 1
ATOM 1384 N N . LYS A 1 179 ? -17.260 -3.164 11.029 1.00 96.25 179 LYS A N 1
ATOM 1385 C CA . LYS A 1 179 ? -18.521 -3.845 10.725 1.00 96.25 179 LYS A CA 1
ATOM 1386 C C . LYS A 1 179 ? -19.359 -3.097 9.699 1.00 96.25 179 LYS A C 1
ATOM 1388 O O . LYS A 1 179 ? -19.956 -3.750 8.837 1.00 96.25 179 LYS A O 1
ATOM 1393 N N . ARG A 1 180 ? -19.413 -1.767 9.784 1.00 94.69 180 ARG A N 1
ATOM 1394 C CA . ARG A 1 180 ? -20.135 -0.916 8.835 1.00 94.69 180 ARG A CA 1
ATOM 1395 C C . ARG A 1 180 ? -19.481 -0.949 7.456 1.00 94.69 180 ARG A C 1
ATOM 1397 O O . ARG A 1 180 ? -20.175 -1.185 6.468 1.00 94.69 180 ARG A O 1
ATOM 1404 N N . LEU A 1 181 ? -18.158 -0.815 7.405 1.00 95.69 181 LEU A N 1
ATOM 1405 C CA . LEU A 1 181 ? -17.379 -0.942 6.174 1.00 95.69 181 LEU A CA 1
ATOM 1406 C C . LEU A 1 181 ? -17.557 -2.311 5.523 1.00 95.69 181 LEU A C 1
ATOM 1408 O O . LEU A 1 181 ? -17.876 -2.380 4.344 1.00 95.69 181 LEU A O 1
ATOM 1412 N N . ALA A 1 182 ? -17.485 -3.399 6.288 1.00 96.56 182 ALA A N 1
ATOM 1413 C CA . ALA A 1 182 ? -17.696 -4.739 5.749 1.00 96.56 182 ALA A CA 1
ATOM 1414 C C . ALA A 1 182 ? -19.093 -4.925 5.125 1.00 96.56 182 ALA A C 1
ATOM 1416 O O . ALA A 1 182 ? -19.266 -5.737 4.216 1.00 96.56 182 ALA A O 1
ATOM 1417 N N . GLN A 1 183 ? -20.112 -4.211 5.619 1.00 95.00 183 GLN A N 1
ATOM 1418 C CA . GLN A 1 183 ? -21.467 -4.253 5.059 1.00 95.00 183 GLN A CA 1
ATOM 1419 C C . GLN A 1 183 ? -21.596 -3.433 3.777 1.00 95.00 183 GLN A C 1
ATOM 1421 O O . GLN A 1 183 ? -22.254 -3.885 2.837 1.00 95.00 183 GLN A O 1
ATOM 1426 N N . LEU A 1 184 ? -21.020 -2.231 3.765 1.00 94.38 184 LEU A N 1
ATOM 1427 C CA . LEU A 1 184 ? -21.222 -1.248 2.702 1.00 94.38 184 LEU A CA 1
ATOM 1428 C C . LEU A 1 184 ? -20.197 -1.359 1.573 1.00 94.38 184 LEU A C 1
ATOM 1430 O O . LEU A 1 184 ? -20.556 -1.138 0.421 1.00 94.38 184 LEU A O 1
ATOM 1434 N N . GLU A 1 185 ? -18.982 -1.800 1.890 1.00 94.81 185 GLU A N 1
ATOM 1435 C CA . GLU A 1 185 ? -17.842 -1.929 0.979 1.00 94.81 185 GLU A CA 1
ATOM 1436 C C . GLU A 1 185 ? -17.329 -3.384 0.890 1.00 94.81 185 GLU A C 1
ATOM 1438 O O . GLU A 1 185 ? -16.142 -3.659 1.070 1.00 94.81 185 GLU A O 1
ATOM 1443 N N . PRO A 1 186 ? -18.195 -4.371 0.580 1.00 94.94 186 PRO A N 1
ATOM 1444 C CA . PRO A 1 186 ? -17.825 -5.789 0.564 1.00 94.94 186 PRO A CA 1
ATOM 1445 C C . PRO A 1 186 ? -16.763 -6.128 -0.491 1.00 94.94 186 PRO A C 1
ATOM 1447 O O . PRO A 1 186 ? -16.125 -7.174 -0.389 1.00 94.94 186 PRO A O 1
ATOM 1450 N N . HIS A 1 187 ? -16.570 -5.274 -1.498 1.00 92.25 187 HIS A N 1
ATOM 1451 C CA . HIS A 1 187 ? -15.574 -5.460 -2.550 1.00 92.25 187 HIS A CA 1
ATOM 1452 C C . HIS A 1 187 ? -14.130 -5.403 -2.018 1.00 92.25 187 HIS A C 1
ATOM 1454 O O . HIS A 1 187 ? -13.270 -6.078 -2.571 1.00 92.25 187 HIS A O 1
ATOM 1460 N N . LEU A 1 188 ? -13.893 -4.705 -0.900 1.00 94.56 188 LEU A N 1
ATOM 1461 C CA . LEU A 1 188 ? -12.581 -4.591 -0.247 1.00 94.56 188 LEU A CA 1
ATOM 1462 C C . LEU A 1 188 ? -12.192 -5.837 0.567 1.00 94.56 188 LEU A C 1
ATOM 1464 O O . LEU A 1 188 ? -11.105 -5.904 1.126 1.00 94.56 188 LEU A O 1
ATOM 1468 N N . THR A 1 189 ? -13.079 -6.833 0.680 1.00 95.69 189 THR A N 1
ATOM 1469 C CA . THR A 1 189 ? -12.897 -7.960 1.613 1.00 95.69 189 THR A CA 1
ATOM 1470 C C . THR A 1 189 ? -11.580 -8.701 1.405 1.00 95.69 189 THR A C 1
ATOM 1472 O O . THR A 1 189 ? -10.902 -8.994 2.382 1.00 95.69 189 THR A O 1
ATOM 1475 N N . LEU A 1 190 ? -11.231 -9.041 0.162 1.00 93.69 190 LEU A N 1
ATOM 1476 C CA . LEU A 1 190 ? -10.067 -9.890 -0.095 1.00 93.69 190 LEU A CA 1
ATOM 1477 C C . LEU A 1 190 ? -8.754 -9.163 0.214 1.00 93.69 190 LEU A C 1
ATOM 1479 O O . LEU A 1 190 ? -7.928 -9.709 0.935 1.00 93.69 190 LEU A O 1
ATOM 1483 N N . GLU A 1 191 ? -8.596 -7.932 -0.272 1.00 91.50 191 GLU A N 1
ATOM 1484 C CA . GLU A 1 191 ? -7.412 -7.102 -0.005 1.00 91.50 191 GLU A CA 1
ATOM 1485 C C . GLU A 1 191 ? -7.273 -6.749 1.479 1.00 91.50 191 GLU A C 1
ATOM 1487 O O . GLU A 1 191 ? -6.182 -6.828 2.036 1.00 91.50 191 GLU A O 1
ATOM 1492 N N . PHE A 1 192 ? -8.383 -6.430 2.149 1.00 95.44 192 PHE A N 1
ATOM 1493 C CA . PHE A 1 192 ? -8.368 -6.121 3.570 1.00 95.44 192 PHE A CA 1
ATOM 1494 C C . PHE A 1 192 ? -7.936 -7.339 4.391 1.00 95.44 192 PHE A C 1
ATOM 1496 O O . PHE A 1 192 ? -7.036 -7.230 5.219 1.00 95.44 192 PHE A O 1
ATOM 1503 N N . LEU A 1 193 ? -8.541 -8.508 4.151 1.00 95.56 193 LEU A N 1
ATOM 1504 C CA . LEU A 1 193 ? -8.213 -9.732 4.885 1.00 95.56 193 LEU A CA 1
ATOM 1505 C C . LEU A 1 193 ? -6.775 -10.188 4.652 1.00 95.56 193 LEU A C 1
ATOM 1507 O O . LEU A 1 193 ? -6.124 -10.589 5.616 1.00 95.56 193 LEU A O 1
ATOM 1511 N N . ASP A 1 194 ? -6.289 -10.124 3.411 1.00 91.31 194 ASP A N 1
ATOM 1512 C CA . ASP A 1 194 ? -4.908 -10.484 3.084 1.00 91.31 194 ASP A CA 1
ATOM 1513 C C . ASP A 1 194 ? -3.927 -9.659 3.924 1.00 91.31 194 ASP A C 1
ATOM 1515 O O . ASP A 1 194 ? -3.073 -10.210 4.624 1.00 91.31 194 ASP A O 1
ATOM 1519 N N . GLU A 1 195 ? -4.144 -8.343 3.988 1.00 91.06 195 GLU A N 1
ATOM 1520 C CA . GLU A 1 195 ? -3.250 -7.476 4.743 1.00 91.06 195 GLU A CA 1
ATOM 1521 C C . GLU A 1 195 ? -3.374 -7.634 6.259 1.00 91.06 195 GLU A C 1
ATOM 1523 O O . GLU A 1 195 ? -2.386 -7.569 7.002 1.00 91.06 195 GLU A O 1
ATOM 1528 N N . CYS A 1 196 ? -4.584 -7.909 6.741 1.00 93.38 196 CYS A N 1
ATOM 1529 C CA . CYS A 1 196 ? -4.797 -8.233 8.141 1.00 93.38 196 CYS A CA 1
ATOM 1530 C C . CYS A 1 196 ? -4.034 -9.501 8.543 1.00 93.38 196 CYS A C 1
ATOM 1532 O O . CYS A 1 196 ? -3.391 -9.515 9.589 1.00 93.38 196 CYS A O 1
ATOM 1534 N N . ILE A 1 197 ? -4.065 -10.553 7.719 1.00 91.31 197 ILE A N 1
ATOM 1535 C CA . ILE A 1 197 ? -3.385 -11.828 7.992 1.00 91.31 197 ILE A CA 1
ATOM 1536 C C . ILE A 1 197 ? -1.864 -11.644 7.990 1.00 91.31 197 ILE A C 1
ATOM 1538 O O . ILE A 1 197 ? -1.183 -12.130 8.902 1.00 91.31 197 ILE A O 1
ATOM 1542 N N . GLN A 1 198 ? -1.328 -10.901 7.016 1.00 85.75 198 GLN A N 1
ATOM 1543 C CA . GLN A 1 198 ? 0.097 -10.572 6.969 1.00 85.75 198 GLN A CA 1
ATOM 1544 C C . GLN A 1 198 ? 0.535 -9.829 8.245 1.00 85.75 198 GLN A C 1
ATOM 1546 O O . GLN A 1 198 ? 1.506 -10.231 8.899 1.00 85.75 198 GLN A O 1
ATOM 1551 N N . GLY A 1 199 ? -0.223 -8.805 8.659 1.00 84.69 199 GLY A N 1
ATOM 1552 C CA . GLY A 1 199 ? 0.038 -8.032 9.878 1.00 84.69 199 GLY A CA 1
ATOM 1553 C C . GLY A 1 199 ? -0.172 -8.814 11.181 1.00 84.69 199 GLY A C 1
ATOM 1554 O O . GLY A 1 199 ? 0.567 -8.619 12.153 1.00 84.69 199 GLY A O 1
ATOM 1555 N N . PHE A 1 200 ? -1.124 -9.750 11.204 1.00 89.19 200 PHE A N 1
ATOM 1556 C CA . PHE A 1 200 ? -1.479 -10.538 12.385 1.00 89.19 200 PHE A CA 1
ATOM 1557 C C . PHE A 1 200 ? -0.283 -11.322 12.924 1.00 89.19 200 PHE A C 1
ATOM 1559 O O . PHE A 1 200 ? -0.030 -11.325 14.128 1.00 89.19 200 PHE A O 1
ATOM 1566 N N . SER A 1 201 ? 0.503 -11.941 12.037 1.00 83.75 201 SER A N 1
ATOM 1567 C CA . SER A 1 201 ? 1.671 -12.748 12.417 1.00 83.75 201 SER A CA 1
ATOM 1568 C C . SER A 1 201 ? 2.728 -11.962 13.210 1.00 83.75 201 SER A C 1
ATOM 1570 O O . SER A 1 201 ? 3.358 -12.518 14.111 1.00 83.75 201 SER A O 1
ATOM 1572 N N . ARG A 1 202 ? 2.867 -10.660 12.926 1.00 84.12 202 ARG A N 1
ATOM 1573 C CA . ARG A 1 202 ? 3.888 -9.759 13.489 1.00 84.12 202 ARG A CA 1
ATOM 1574 C C . ARG A 1 202 ? 3.384 -8.911 14.661 1.00 84.12 202 ARG A C 1
ATOM 1576 O O . ARG A 1 202 ? 4.172 -8.205 15.282 1.00 84.12 202 ARG A O 1
ATOM 1583 N N . SER A 1 203 ? 2.087 -8.965 14.954 1.00 86.19 203 SER A N 1
ATOM 1584 C CA . SER A 1 203 ? 1.438 -8.136 15.973 1.00 86.19 203 SER A CA 1
ATOM 1585 C C . SER A 1 203 ? 1.599 -8.698 17.392 1.00 86.19 203 SER A C 1
ATOM 1587 O O . SER A 1 203 ? 1.729 -9.914 17.581 1.00 86.19 203 SER A O 1
ATOM 1589 N N . SER A 1 204 ? 1.545 -7.817 18.400 1.00 90.56 204 SER A N 1
ATOM 1590 C CA . SER A 1 204 ? 1.472 -8.219 19.814 1.00 90.56 204 SER A CA 1
ATOM 1591 C C . SER A 1 204 ? 0.172 -8.979 20.113 1.00 90.56 204 SER A C 1
ATOM 1593 O O . SER A 1 204 ? -0.757 -8.993 19.304 1.00 90.56 204 SER A O 1
ATOM 1595 N N . ILE A 1 205 ? 0.087 -9.625 21.278 1.00 91.44 205 ILE A N 1
ATOM 1596 C CA . ILE A 1 205 ? -1.095 -10.411 21.670 1.00 91.44 205 ILE A CA 1
ATOM 1597 C C . ILE A 1 205 ? -2.339 -9.515 21.765 1.00 91.44 205 ILE A C 1
ATOM 1599 O O . ILE A 1 205 ? -3.395 -9.865 21.245 1.00 91.44 205 ILE A O 1
ATOM 1603 N N . GLU A 1 206 ? -2.202 -8.331 22.354 1.00 88.50 206 GLU A N 1
ATOM 1604 C CA . GLU A 1 206 ? -3.279 -7.348 22.503 1.00 88.50 206 GLU A CA 1
ATOM 1605 C C . GLU A 1 206 ? -3.800 -6.898 21.132 1.00 88.50 206 GLU A C 1
ATOM 1607 O O . GLU A 1 206 ? -5.006 -6.879 20.887 1.00 88.50 206 GLU A O 1
ATOM 1612 N N . MET A 1 207 ? -2.882 -6.624 20.203 1.00 90.94 207 MET A N 1
ATOM 1613 C CA . MET A 1 207 ? -3.217 -6.237 18.834 1.00 90.94 207 MET A CA 1
ATOM 1614 C C . MET A 1 207 ? -3.867 -7.372 18.047 1.00 90.94 207 MET A C 1
ATOM 1616 O O . MET A 1 207 ? -4.758 -7.121 17.242 1.00 90.94 207 MET A O 1
ATOM 1620 N N . LYS A 1 208 ? -3.484 -8.628 18.302 1.00 94.56 208 LYS A N 1
ATOM 1621 C CA . LYS A 1 208 ? -4.144 -9.797 17.708 1.00 94.56 208 LYS A CA 1
ATOM 1622 C C . LYS A 1 208 ? -5.604 -9.905 18.141 1.00 94.56 208 LYS A C 1
ATOM 1624 O O . LYS A 1 208 ? -6.448 -10.187 17.296 1.00 94.56 208 LYS A O 1
ATOM 1629 N N . HIS A 1 209 ? -5.922 -9.650 19.411 1.00 94.19 209 HIS A N 1
ATOM 1630 C CA . HIS A 1 209 ? -7.314 -9.636 19.874 1.00 94.19 209 HIS A CA 1
ATOM 1631 C C . HIS A 1 209 ? -8.140 -8.570 19.147 1.00 94.19 209 HIS A C 1
ATOM 1633 O O . HIS A 1 209 ? -9.179 -8.895 18.576 1.00 94.19 209 HIS A O 1
ATOM 1639 N N . LEU A 1 210 ? -7.628 -7.337 19.074 1.00 95.06 210 LEU A N 1
ATOM 1640 C CA . LEU A 1 210 ? -8.265 -6.261 18.313 1.00 95.06 210 LEU A CA 1
ATOM 1641 C C . LEU A 1 210 ? -8.438 -6.628 16.829 1.00 95.06 210 LEU A C 1
ATOM 1643 O O . LEU A 1 210 ? -9.501 -6.410 16.250 1.00 95.06 210 LEU A O 1
ATOM 1647 N N . CYS A 1 211 ? -7.404 -7.217 16.228 1.00 96.06 211 CYS A N 1
ATOM 1648 C CA . CYS A 1 211 ? -7.404 -7.661 14.840 1.00 96.06 211 CYS A CA 1
ATOM 1649 C C . CYS A 1 211 ? -8.524 -8.662 14.558 1.00 96.06 211 CYS A C 1
ATOM 1651 O O . CYS A 1 211 ? -9.280 -8.498 13.603 1.00 96.06 211 CYS A O 1
ATOM 1653 N N . LEU A 1 212 ? -8.714 -9.651 15.433 1.00 96.19 212 LEU A N 1
ATOM 1654 C CA . LEU A 1 212 ? -9.817 -10.602 15.307 1.00 96.19 212 LEU A CA 1
ATOM 1655 C C . LEU A 1 212 ? -11.184 -9.917 15.404 1.00 96.19 212 LEU A C 1
ATOM 1657 O O . LEU A 1 212 ? -12.085 -10.252 14.629 1.00 96.19 212 LEU A O 1
ATOM 1661 N N . GLU A 1 213 ? -11.344 -8.942 16.302 1.00 95.88 213 GLU A N 1
ATOM 1662 C CA . GLU A 1 213 ? -12.600 -8.198 16.435 1.00 95.88 213 GLU A CA 1
ATOM 1663 C C . GLU A 1 213 ? -12.952 -7.437 15.155 1.00 95.88 213 GLU A C 1
ATOM 1665 O O . GLU A 1 213 ? -14.075 -7.562 14.657 1.00 95.88 213 GLU A O 1
ATOM 1670 N N . TYR A 1 214 ? -12.000 -6.701 14.571 1.00 96.75 214 TYR A N 1
ATOM 1671 C CA . TYR A 1 214 ? -12.284 -5.934 13.362 1.00 96.75 214 TYR A CA 1
ATOM 1672 C C . TYR A 1 214 ? -12.275 -6.784 12.081 1.00 96.75 214 TYR A C 1
ATOM 1674 O O . TYR A 1 214 ? -12.924 -6.382 11.120 1.00 96.75 214 TYR A O 1
ATOM 1682 N N . ILE A 1 215 ? -11.614 -7.949 12.027 1.00 97.25 215 ILE A N 1
ATOM 1683 C CA . ILE A 1 215 ? -11.671 -8.874 10.874 1.00 97.25 215 ILE A CA 1
ATOM 1684 C C . ILE A 1 215 ? -13.015 -9.604 10.806 1.00 97.25 215 ILE A C 1
ATOM 1686 O O . ILE A 1 215 ? -13.546 -9.829 9.717 1.00 97.25 215 ILE A O 1
ATOM 1690 N N . THR A 1 216 ? -13.573 -9.998 11.953 1.00 97.12 216 THR A N 1
ATOM 1691 C CA . THR A 1 216 ? -14.750 -10.883 12.028 1.00 97.12 216 THR A CA 1
ATOM 1692 C C . THR A 1 216 ? -15.907 -10.470 11.096 1.00 97.12 216 THR A C 1
ATOM 1694 O O . THR A 1 216 ? -16.438 -11.332 10.386 1.00 97.12 216 THR A O 1
ATOM 1697 N N . PRO A 1 217 ? -16.292 -9.180 10.992 1.00 96.88 217 PRO A N 1
ATOM 1698 C CA . PRO A 1 217 ? -17.362 -8.745 10.096 1.00 96.88 217 PRO A CA 1
ATOM 1699 C C . PRO A 1 217 ? -17.090 -8.940 8.599 1.00 96.88 217 PRO A C 1
ATOM 1701 O O . PRO A 1 217 ? -18.045 -8.899 7.822 1.00 96.88 217 PRO A O 1
ATOM 1704 N N . TRP A 1 218 ? -15.837 -9.128 8.184 1.00 97.81 218 TRP A N 1
ATOM 1705 C CA . TRP A 1 218 ? -15.432 -9.308 6.787 1.00 97.81 218 TRP A CA 1
ATOM 1706 C C . TRP A 1 218 ? -15.482 -10.770 6.350 1.00 97.81 218 TRP A C 1
ATOM 1708 O O . TRP A 1 218 ? -15.790 -11.053 5.195 1.00 97.81 218 TRP A O 1
ATOM 1718 N N . LEU A 1 219 ? -15.278 -11.718 7.270 1.00 96.81 219 LEU A N 1
ATOM 1719 C CA . LEU A 1 219 ? -15.249 -13.153 6.955 1.00 96.81 219 LEU A CA 1
ATOM 1720 C C . LEU A 1 219 ? -16.550 -13.647 6.301 1.00 96.81 219 LEU A C 1
ATOM 1722 O O . LEU A 1 219 ? -16.520 -14.452 5.373 1.00 96.81 219 LEU A O 1
ATOM 1726 N N . ARG A 1 220 ? -17.705 -13.107 6.709 1.00 93.81 220 ARG A N 1
ATOM 1727 C CA . ARG A 1 220 ? -19.011 -13.426 6.091 1.00 93.81 220 ARG A CA 1
ATOM 1728 C C . ARG A 1 220 ? -19.085 -13.082 4.598 1.00 93.81 220 ARG A C 1
ATOM 1730 O O . ARG A 1 220 ? -19.865 -13.700 3.872 1.00 93.81 220 ARG A O 1
ATOM 1737 N N . ASN A 1 221 ? -18.284 -12.124 4.126 1.00 96.25 221 ASN A N 1
ATOM 1738 C CA . ASN A 1 221 ? -18.275 -11.713 2.725 1.00 96.25 221 ASN A CA 1
ATOM 1739 C C . ASN A 1 221 ? -17.534 -12.707 1.825 1.00 96.25 221 ASN A C 1
ATOM 1741 O O . ASN A 1 221 ? -17.769 -12.680 0.620 1.00 96.25 221 ASN A O 1
ATOM 1745 N N . LEU A 1 222 ? -16.714 -13.615 2.375 1.00 94.62 222 LEU A N 1
ATOM 1746 C CA . LEU A 1 222 ? -15.971 -14.616 1.595 1.00 94.62 222 LEU A CA 1
ATOM 1747 C C . LEU A 1 222 ? -16.886 -15.463 0.701 1.00 94.62 222 LEU A C 1
ATOM 1749 O O . LEU A 1 222 ? -16.548 -15.744 -0.445 1.00 94.62 222 LEU A O 1
ATOM 1753 N N . THR A 1 223 ? -18.097 -15.770 1.174 1.00 92.00 223 THR A N 1
ATOM 1754 C CA . THR A 1 223 ? -19.122 -16.503 0.408 1.00 92.00 223 THR A CA 1
ATOM 1755 C C . THR A 1 223 ? -19.470 -15.855 -0.938 1.00 92.00 223 THR A C 1
ATOM 1757 O O . THR A 1 223 ? -19.856 -16.554 -1.875 1.00 92.00 223 THR A O 1
ATOM 1760 N N . ARG A 1 224 ? -19.303 -14.532 -1.069 1.00 89.62 224 ARG A N 1
ATOM 1761 C CA . ARG A 1 224 ? -19.549 -13.785 -2.313 1.00 89.62 224 ARG A CA 1
ATOM 1762 C C . ARG A 1 224 ? -18.480 -14.044 -3.373 1.00 89.62 224 ARG A C 1
ATOM 1764 O O . ARG A 1 224 ? -18.765 -13.900 -4.555 1.00 89.62 224 ARG A O 1
ATOM 1771 N N . PHE A 1 225 ? -17.282 -14.442 -2.954 1.00 87.94 225 PHE A N 1
ATOM 1772 C CA . PHE A 1 225 ? -16.133 -14.674 -3.828 1.00 87.94 225 PHE A CA 1
ATOM 1773 C C . PHE A 1 225 ? -15.973 -16.149 -4.220 1.00 87.94 225 PHE A C 1
ATOM 1775 O O . PHE A 1 225 ? -15.254 -16.455 -5.162 1.00 87.94 225 PHE A O 1
ATOM 1782 N N . CYS A 1 226 ? -16.687 -17.068 -3.563 1.00 80.81 226 CYS A N 1
ATOM 1783 C CA . CYS A 1 226 ? -16.651 -18.496 -3.895 1.00 80.81 226 CYS A CA 1
ATOM 1784 C C . CYS A 1 226 ? -17.388 -18.858 -5.202 1.00 80.81 226 CYS A C 1
ATOM 1786 O O . CYS A 1 226 ? -17.242 -19.976 -5.684 1.00 80.81 226 CYS A O 1
ATOM 1788 N N . ARG A 1 227 ? -18.199 -17.960 -5.782 1.00 65.25 227 ARG A N 1
ATOM 1789 C CA . ARG A 1 227 ? -19.059 -18.257 -6.946 1.00 65.25 227 ARG A CA 1
ATOM 1790 C C . ARG A 1 227 ? -18.567 -17.564 -8.220 1.00 65.25 227 ARG A C 1
ATOM 1792 O O . ARG A 1 227 ? -19.206 -16.624 -8.680 1.00 65.25 227 ARG A O 1
ATOM 1799 N N . SER A 1 228 ? -17.461 -18.032 -8.802 1.00 54.81 228 SER A N 1
ATOM 1800 C CA . SER A 1 228 ? -17.005 -17.555 -10.123 1.00 54.81 228 SER A CA 1
ATOM 1801 C C . SER A 1 228 ? -16.915 -18.633 -11.217 1.00 54.81 228 SER A C 1
ATOM 1803 O O . SER A 1 228 ? -16.806 -18.259 -12.385 1.00 54.81 228 SER A O 1
ATOM 1805 N N . ASP A 1 229 ? -17.039 -19.931 -10.908 1.00 53.59 229 ASP A N 1
ATOM 1806 C CA . ASP A 1 229 ? -16.739 -20.983 -11.903 1.00 53.59 229 ASP A CA 1
ATOM 1807 C C . ASP A 1 229 ? -17.944 -21.735 -12.497 1.00 53.59 229 ASP A C 1
ATOM 1809 O O . ASP A 1 229 ? -17.819 -22.323 -13.572 1.00 53.59 229 ASP A O 1
ATOM 1813 N N . ASP A 1 230 ? -19.143 -21.660 -11.912 1.00 49.88 230 ASP A N 1
ATOM 1814 C CA . ASP A 1 230 ? -20.285 -22.438 -12.434 1.00 49.88 230 ASP A CA 1
ATOM 1815 C C . ASP A 1 230 ? -20.989 -21.793 -13.641 1.00 49.88 230 ASP A C 1
ATOM 1817 O O . ASP A 1 230 ? -21.643 -22.477 -14.427 1.00 49.88 230 ASP A O 1
ATOM 1821 N N . ALA A 1 231 ? -20.832 -20.483 -13.857 1.00 45.91 231 ALA A N 1
ATOM 1822 C CA . ALA A 1 231 ? -21.534 -19.768 -14.930 1.00 45.91 231 ALA A CA 1
ATOM 1823 C C . ALA A 1 231 ? -20.854 -19.866 -16.312 1.00 45.91 231 ALA A C 1
ATOM 1825 O O . ALA A 1 231 ? -21.424 -19.412 -17.303 1.00 45.91 231 ALA A O 1
ATOM 1826 N N . LYS A 1 232 ? -19.654 -20.458 -16.406 1.00 46.12 232 LYS A N 1
ATOM 1827 C CA . LYS A 1 232 ? -18.926 -20.646 -17.678 1.00 46.12 232 LYS A CA 1
ATOM 1828 C C . LYS A 1 232 ? -19.020 -22.065 -18.254 1.00 46.12 232 LYS A C 1
ATOM 1830 O O . LYS A 1 232 ? -18.459 -22.315 -19.313 1.00 46.12 232 LYS A O 1
ATOM 1835 N N . ARG A 1 233 ? -19.743 -22.988 -17.604 1.00 47.50 233 ARG A N 1
ATOM 1836 C CA . ARG A 1 233 ? -19.946 -24.372 -18.089 1.00 47.50 233 ARG A CA 1
ATOM 1837 C C . ARG A 1 233 ? -21.263 -24.619 -18.829 1.00 47.50 233 ARG A C 1
ATOM 1839 O O . ARG A 1 233 ? -21.512 -25.740 -19.256 1.00 47.50 233 ARG A O 1
ATOM 1846 N N . GLN A 1 234 ? -22.088 -23.593 -19.016 1.00 43.47 234 GLN A N 1
ATOM 1847 C CA . GLN A 1 234 ? -23.303 -23.676 -19.827 1.00 43.47 234 GLN A CA 1
ATOM 1848 C C . GLN A 1 234 ? -23.382 -22.482 -20.777 1.00 43.47 234 GLN A C 1
ATOM 1850 O O . GLN A 1 234 ? -24.060 -21.497 -20.492 1.00 43.47 234 GLN A O 1
ATOM 1855 N N . LYS A 1 235 ? -22.665 -22.572 -21.896 1.00 34.69 235 LYS A N 1
ATOM 1856 C CA . LYS A 1 235 ? -23.041 -21.981 -23.183 1.00 34.69 235 LYS A CA 1
ATOM 1857 C C . LYS A 1 235 ? -22.241 -22.633 -24.296 1.00 34.69 235 LYS A C 1
ATOM 1859 O O . LYS A 1 235 ? -21.024 -22.817 -24.091 1.00 34.69 235 LYS A O 1
#